Protein AF-A0A354HUX6-F1 (afdb_monomer_lite)

Foldseek 3Di:
DDDPPVVVVVVVVVVVVQVVVLVVCPPFDQADPLQRDGQQDDDDDDPVVVVVVNVVVSNVSNCQRRGPCNNVVVVVVLVVVVVVCVVDDQKDKDKDQAPDPDDDDDDDDDDDDDDDDDDDDPPDDPDPRIWIWIQHSNDTDTAADQDPVVVVVVVVVQVVVDVVVDPVDDDDDDDDDDPNQCCCVPPDNPRHDHPVVSVVSD

pLDDT: mean 72.14, std 19.67, range [24.25, 94.62]

Secondary structure (DSSP, 8-state):
-PPP-HHHHHHHHHHHHHHHHHHT-----SEETTTTEEPPPPPPP-HHHHTTTHHHHHHHHHHHHT-TTHHHHHHHHHHHHHHHHTTS-S-EEEEEE------------------------------TTEEEEEEETTEEEEPP---HHHHHHHHHHHHHHHHHH-TTS------PPPHHHHHTTTTTTTSS--HHHHHTT-

Structure (mmCIF, N/CA/C/O backbone):
data_AF-A0A354HUX6-F1
#
_entry.id   AF-A0A354HUX6-F1
#
loop_
_atom_site.group_PDB
_atom_site.id
_atom_site.type_symbol
_atom_site.label_atom_id
_atom_site.label_alt_id
_atom_site.label_comp_id
_atom_site.label_asym_id
_atom_site.label_entity_id
_atom_site.label_seq_id
_atom_site.pdbx_PDB_ins_code
_atom_site.Cartn_x
_atom_site.Cartn_y
_atom_site.Cartn_z
_atom_site.occupancy
_atom_site.B_iso_or_equiv
_atom_site.auth_seq_id
_atom_site.auth_comp_id
_atom_site.auth_asym_id
_atom_site.auth_atom_id
_atom_site.pdbx_PDB_model_num
ATOM 1 N N . MET A 1 1 ? 33.548 6.409 -43.901 1.00 50.00 1 MET A N 1
ATOM 2 C CA . MET A 1 1 ? 32.352 5.627 -43.509 1.00 50.00 1 MET A CA 1
ATOM 3 C C . MET A 1 1 ? 32.189 5.748 -41.999 1.00 50.00 1 MET A C 1
ATOM 5 O O . MET A 1 1 ? 33.149 5.465 -41.291 1.00 50.00 1 MET A O 1
ATOM 9 N N . LYS A 1 2 ? 31.062 6.279 -41.500 1.00 67.38 2 LYS A N 1
ATOM 10 C CA . LYS A 1 2 ? 30.839 6.459 -40.051 1.00 67.38 2 LYS A CA 1
ATOM 11 C C . LYS A 1 2 ? 30.802 5.075 -39.389 1.00 67.38 2 LYS A C 1
ATOM 13 O O . LYS A 1 2 ? 30.027 4.230 -39.825 1.00 67.38 2 LYS A O 1
ATOM 18 N N . LYS A 1 3 ? 31.646 4.831 -38.379 1.00 70.25 3 LYS A N 1
ATOM 19 C CA . LYS A 1 3 ? 31.573 3.606 -37.570 1.00 70.25 3 LYS A CA 1
ATOM 20 C C . LYS A 1 3 ? 30.197 3.576 -36.903 1.00 70.25 3 LYS A C 1
ATOM 22 O O . LYS A 1 3 ? 29.845 4.509 -36.184 1.00 70.25 3 LYS A O 1
ATOM 27 N N . LEU A 1 4 ? 29.405 2.552 -37.199 1.00 70.88 4 LEU A N 1
ATOM 28 C CA . LEU A 1 4 ? 28.112 2.346 -36.559 1.00 70.88 4 LEU A CA 1
ATOM 29 C C . LEU A 1 4 ? 28.346 2.111 -35.063 1.00 70.88 4 LEU A C 1
ATOM 31 O O . LEU A 1 4 ? 29.194 1.298 -34.693 1.00 70.88 4 LEU A O 1
ATOM 35 N N . ARG A 1 5 ? 27.628 2.841 -34.202 1.00 87.19 5 ARG A N 1
ATOM 36 C CA . ARG A 1 5 ? 27.687 2.623 -32.751 1.00 87.19 5 ARG A CA 1
ATOM 37 C C . ARG A 1 5 ? 26.892 1.362 -32.427 1.00 87.19 5 ARG A C 1
ATOM 39 O O . ARG A 1 5 ? 25.680 1.438 -32.244 1.00 87.19 5 ARG A O 1
ATOM 46 N N . ILE A 1 6 ? 27.573 0.219 -32.416 1.00 87.62 6 ILE A N 1
ATOM 47 C CA . ILE A 1 6 ? 26.974 -1.108 -32.206 1.00 87.62 6 ILE A CA 1
ATOM 48 C C . ILE A 1 6 ? 26.115 -1.121 -30.934 1.00 87.62 6 ILE A C 1
ATOM 50 O O . ILE A 1 6 ? 24.972 -1.560 -30.990 1.00 87.62 6 ILE A O 1
ATOM 54 N N . ASP A 1 7 ? 26.593 -0.513 -29.847 1.00 89.81 7 ASP A N 1
ATOM 55 C CA . ASP A 1 7 ? 25.863 -0.414 -28.575 1.00 89.81 7 ASP A CA 1
ATOM 56 C C . ASP A 1 7 ? 24.517 0.310 -28.723 1.00 89.81 7 ASP A C 1
ATOM 58 O O . ASP A 1 7 ? 23.504 -0.087 -28.156 1.00 89.81 7 ASP A O 1
ATOM 62 N N . SER A 1 8 ? 24.477 1.367 -29.538 1.00 90.56 8 SER A N 1
ATOM 63 C CA . SER A 1 8 ? 23.244 2.124 -29.789 1.00 90.56 8 SER A CA 1
ATOM 64 C C . SER A 1 8 ? 22.271 1.356 -30.669 1.00 90.56 8 SER A C 1
ATOM 66 O O . SER A 1 8 ? 21.067 1.445 -30.463 1.00 90.56 8 SER A O 1
ATOM 68 N N . ILE A 1 9 ? 22.785 0.592 -31.636 1.00 91.56 9 ILE A N 1
ATOM 69 C CA . ILE A 1 9 ? 21.957 -0.281 -32.470 1.00 91.56 9 ILE A CA 1
ATOM 70 C C . ILE A 1 9 ? 21.350 -1.382 -31.605 1.00 91.56 9 ILE A C 1
ATOM 72 O O . ILE A 1 9 ? 20.145 -1.592 -31.669 1.00 91.56 9 ILE A O 1
ATOM 76 N N . ALA A 1 10 ? 22.150 -2.031 -30.757 1.00 92.19 10 ALA A N 1
ATOM 77 C CA . ALA A 1 10 ? 21.671 -3.054 -29.835 1.00 92.19 10 ALA A CA 1
ATOM 78 C C . ALA A 1 10 ? 20.582 -2.505 -28.897 1.00 92.19 10 ALA A C 1
ATOM 80 O O . ALA A 1 10 ? 19.521 -3.112 -28.774 1.00 92.19 10 ALA A O 1
ATOM 81 N N . PHE A 1 11 ? 20.797 -1.323 -28.314 1.00 93.00 11 PHE A N 1
ATOM 82 C CA . PHE A 1 11 ? 19.810 -0.661 -27.458 1.00 93.00 11 PHE A CA 1
ATOM 83 C C . PHE A 1 11 ? 18.487 -0.379 -28.188 1.00 93.00 11 PHE A C 1
ATOM 85 O O . PHE A 1 11 ? 17.417 -0.727 -27.689 1.00 93.00 11 PHE A O 1
ATOM 92 N N . ILE A 1 12 ? 18.549 0.188 -29.398 1.00 93.69 12 ILE A N 1
ATOM 93 C CA . ILE A 1 12 ? 17.355 0.465 -30.213 1.00 93.69 12 ILE A CA 1
ATOM 94 C C . ILE A 1 12 ? 16.632 -0.833 -30.583 1.00 93.69 12 ILE A C 1
ATOM 96 O O . ILE A 1 12 ? 15.404 -0.885 -30.525 1.00 93.69 12 ILE A O 1
ATOM 100 N N . VAL A 1 13 ? 17.369 -1.887 -30.942 1.00 94.62 13 VAL A N 1
ATOM 101 C CA . VAL A 1 13 ? 16.786 -3.193 -31.275 1.00 94.62 13 VAL A CA 1
ATOM 102 C C . VAL A 1 13 ? 16.040 -3.771 -30.073 1.00 94.62 13 VAL A C 1
ATOM 104 O O . VAL A 1 13 ? 14.896 -4.187 -30.231 1.00 94.62 13 VAL A O 1
ATOM 107 N N . ILE A 1 14 ? 16.628 -3.734 -28.874 1.00 92.69 14 ILE A N 1
ATOM 108 C CA . ILE A 1 14 ? 15.979 -4.215 -27.645 1.00 92.69 14 ILE A CA 1
ATOM 109 C C . ILE A 1 14 ? 14.689 -3.434 -27.367 1.00 92.69 14 ILE A C 1
ATOM 111 O O . ILE A 1 14 ? 13.638 -4.047 -27.180 1.00 92.69 14 ILE A O 1
ATOM 115 N N . LEU A 1 15 ? 14.735 -2.097 -27.408 1.00 90.19 15 LEU A N 1
ATOM 116 C CA . LEU A 1 15 ? 13.544 -1.261 -27.215 1.00 90.19 15 LEU A CA 1
ATOM 117 C C . LEU A 1 15 ? 12.457 -1.553 -28.253 1.00 90.19 15 LEU A C 1
ATOM 119 O O . LEU A 1 15 ? 11.279 -1.622 -27.913 1.00 90.19 15 LEU A O 1
ATOM 123 N N . THR A 1 16 ? 12.850 -1.755 -29.511 1.00 92.25 16 THR A N 1
ATOM 124 C CA . THR A 1 16 ? 11.912 -2.056 -30.598 1.00 92.25 16 THR A CA 1
ATOM 125 C C . THR A 1 16 ? 11.239 -3.405 -30.375 1.00 92.25 16 THR A C 1
ATOM 127 O O . THR A 1 16 ? 10.022 -3.508 -30.496 1.00 92.25 16 THR A O 1
ATOM 130 N N . VAL A 1 17 ? 12.003 -4.434 -30.000 1.00 92.62 17 VAL A N 1
ATOM 131 C CA . VAL A 1 17 ? 11.464 -5.769 -29.707 1.00 92.62 17 VAL A CA 1
ATOM 132 C C . VAL A 1 17 ? 10.493 -5.717 -28.528 1.00 92.62 17 VAL A C 1
ATOM 134 O O . VAL A 1 17 ? 9.387 -6.241 -28.642 1.00 92.62 17 VAL A O 1
ATOM 137 N N . LEU A 1 18 ? 10.858 -5.045 -27.431 1.00 89.81 18 LEU A N 1
ATOM 138 C CA . LEU A 1 18 ? 9.983 -4.889 -26.263 1.00 89.81 18 LEU A CA 1
ATOM 139 C C . LEU A 1 18 ? 8.716 -4.092 -26.597 1.00 89.81 18 LEU A C 1
ATOM 141 O O . LEU A 1 18 ? 7.622 -4.486 -26.201 1.00 89.81 18 LEU A O 1
ATOM 145 N N . GLY A 1 19 ? 8.841 -3.009 -27.367 1.00 88.44 19 GLY A N 1
ATOM 146 C CA . GLY A 1 19 ? 7.705 -2.199 -27.804 1.00 88.44 19 GLY A CA 1
ATOM 147 C C . GLY A 1 19 ? 6.736 -2.974 -28.699 1.00 88.44 19 GLY A C 1
ATOM 148 O O . GLY A 1 19 ? 5.526 -2.932 -28.478 1.00 88.44 19 GLY A O 1
ATOM 149 N N . VAL A 1 20 ? 7.255 -3.736 -29.668 1.00 89.75 20 VAL A N 1
ATOM 150 C CA . VAL A 1 20 ? 6.436 -4.597 -30.538 1.00 89.75 20 VAL A CA 1
ATOM 151 C C . VAL A 1 20 ? 5.776 -5.709 -29.729 1.00 89.75 20 VAL A C 1
ATOM 153 O O . VAL A 1 20 ? 4.579 -5.940 -29.880 1.00 89.75 20 VAL A O 1
ATOM 156 N N . ALA A 1 21 ? 6.511 -6.363 -28.830 1.00 88.81 21 ALA A N 1
ATOM 157 C CA . ALA A 1 21 ? 5.952 -7.388 -27.956 1.00 88.81 21 ALA A CA 1
ATOM 158 C C . ALA A 1 21 ? 4.845 -6.828 -27.042 1.00 88.81 21 ALA A C 1
ATOM 160 O O . ALA A 1 21 ? 3.833 -7.493 -26.842 1.00 88.81 21 ALA A O 1
ATOM 161 N N . ASN A 1 22 ? 4.983 -5.589 -26.556 1.00 87.94 22 ASN A N 1
ATOM 162 C CA . ASN A 1 22 ? 3.944 -4.906 -25.781 1.00 87.94 22 ASN A CA 1
ATOM 163 C C . ASN A 1 22 ? 2.699 -4.572 -26.601 1.00 87.94 22 ASN A C 1
ATOM 165 O O . ASN A 1 22 ? 1.581 -4.686 -26.105 1.00 87.94 22 ASN A O 1
ATOM 169 N N . LEU A 1 23 ? 2.882 -4.191 -27.865 1.00 84.81 23 LEU A N 1
ATOM 170 C CA . LEU A 1 23 ? 1.778 -3.888 -28.771 1.00 84.81 23 LEU A CA 1
ATOM 171 C C . LEU A 1 23 ? 1.001 -5.149 -29.175 1.00 84.81 23 LEU A C 1
ATOM 173 O O . LEU A 1 23 ? -0.216 -5.095 -29.329 1.00 84.81 23 LEU A O 1
ATOM 177 N N . LEU A 1 24 ? 1.694 -6.282 -29.307 1.00 85.94 24 LEU A N 1
ATOM 178 C CA . LEU A 1 24 ? 1.095 -7.590 -29.585 1.00 85.94 24 LEU A CA 1
ATOM 179 C C . LEU A 1 24 ? 0.519 -8.273 -28.330 1.00 85.94 24 LEU A C 1
ATOM 181 O O . LEU A 1 24 ? -0.114 -9.324 -28.443 1.00 85.94 24 LEU A O 1
ATOM 185 N N . ASN A 1 25 ? 0.707 -7.696 -27.138 1.00 80.31 25 ASN A N 1
ATOM 186 C CA . ASN A 1 25 ? 0.156 -8.222 -25.894 1.00 80.31 25 ASN A CA 1
ATOM 187 C C . ASN A 1 25 ? -1.292 -7.745 -25.678 1.00 80.31 25 ASN A C 1
ATOM 189 O O . ASN A 1 25 ? -1.552 -6.746 -25.004 1.00 80.31 25 ASN A O 1
ATOM 193 N N . PHE A 1 26 ? -2.243 -8.471 -26.271 1.00 74.50 26 PHE A N 1
ATOM 194 C CA . PHE A 1 26 ? -3.675 -8.157 -26.188 1.00 74.50 26 PHE A CA 1
ATOM 195 C C . PHE A 1 26 ? -4.342 -8.625 -24.887 1.00 74.50 26 PHE A C 1
ATOM 197 O O . PHE A 1 26 ? -5.389 -8.094 -24.527 1.00 74.50 26 PHE A O 1
ATOM 204 N N . ASN A 1 27 ? -3.754 -9.596 -24.178 1.00 73.25 27 ASN A N 1
ATOM 205 C CA . ASN A 1 27 ? -4.282 -10.105 -22.913 1.00 73.25 27 ASN A CA 1
ATOM 206 C C . ASN A 1 27 ? -3.524 -9.473 -21.741 1.00 73.25 27 ASN A C 1
ATOM 208 O O . ASN A 1 27 ? -2.557 -10.036 -21.225 1.00 73.25 27 ASN A O 1
ATOM 212 N N . LYS A 1 28 ? -3.938 -8.262 -21.370 1.00 74.25 28 LYS A N 1
ATOM 213 C CA . LYS A 1 28 ? -3.334 -7.514 -20.267 1.00 74.25 28 LYS A CA 1
ATOM 214 C C . LYS A 1 28 ? -3.969 -7.970 -18.948 1.00 74.25 28 LYS A C 1
ATOM 216 O O . LYS A 1 28 ? -5.196 -7.997 -18.871 1.00 74.25 28 LYS A O 1
ATOM 221 N N . PRO A 1 29 ? -3.176 -8.344 -17.930 1.00 75.81 29 PRO A N 1
ATOM 222 C CA . PRO A 1 29 ? -3.724 -8.672 -16.622 1.00 75.81 29 PRO A CA 1
ATOM 223 C C . PRO A 1 29 ? -4.435 -7.448 -16.033 1.00 75.81 29 PRO A C 1
ATOM 225 O O . PRO A 1 29 ? -4.005 -6.317 -16.239 1.00 75.81 29 PRO A O 1
ATOM 228 N N . GLU A 1 30 ? -5.516 -7.679 -15.295 1.00 78.25 30 GLU A N 1
ATOM 229 C CA . GLU A 1 30 ? -6.274 -6.613 -14.619 1.00 78.25 30 GLU A CA 1
ATOM 230 C C . GLU A 1 30 ? -5.782 -6.367 -13.187 1.00 78.25 30 GLU A C 1
ATOM 232 O O . GLU A 1 30 ? -6.120 -5.362 -12.570 1.00 78.25 30 GLU A O 1
ATOM 237 N N . VAL A 1 31 ? -4.985 -7.287 -12.639 1.00 80.25 31 VAL A N 1
ATOM 238 C CA . VAL A 1 31 ? -4.516 -7.246 -11.251 1.00 80.25 31 VAL A CA 1
ATOM 239 C C . VAL A 1 31 ? -3.046 -7.639 -11.193 1.00 80.25 31 VAL A C 1
ATOM 241 O O . VAL A 1 31 ? -2.656 -8.667 -11.753 1.00 80.25 31 VAL A O 1
ATOM 244 N N . SER A 1 32 ? -2.252 -6.853 -10.466 1.00 78.88 32 SER A N 1
ATOM 245 C CA . SER A 1 32 ? -0.902 -7.237 -10.056 1.00 78.88 32 SER A CA 1
ATOM 246 C C . SER A 1 32 ? -0.985 -8.093 -8.798 1.00 78.88 32 SER A C 1
ATOM 248 O O . SER A 1 32 ? -1.410 -7.621 -7.743 1.00 78.88 32 SER A O 1
ATOM 250 N N . LYS A 1 33 ? -0.564 -9.359 -8.894 1.00 80.38 33 LYS A N 1
ATOM 251 C CA . LYS A 1 33 ? -0.461 -10.253 -7.724 1.00 80.38 33 LYS A CA 1
ATOM 252 C C . LYS A 1 33 ? 0.725 -9.893 -6.830 1.00 80.38 33 LYS A C 1
ATOM 254 O O . LYS A 1 33 ? 0.693 -10.184 -5.643 1.00 80.38 33 LYS A O 1
ATOM 259 N N . LEU A 1 34 ? 1.763 -9.288 -7.409 1.00 78.88 34 LEU A N 1
ATOM 260 C CA . LEU A 1 34 ? 2.972 -8.876 -6.695 1.00 78.88 34 LEU A CA 1
ATOM 261 C C . LEU A 1 34 ? 2.728 -7.649 -5.805 1.00 78.88 34 LEU A C 1
ATOM 263 O O . LEU A 1 34 ? 3.386 -7.486 -4.784 1.00 78.88 34 LEU A O 1
ATOM 267 N N . GLU A 1 35 ? 1.807 -6.777 -6.210 1.00 74.25 35 GLU A N 1
ATOM 268 C CA . GLU A 1 35 ? 1.518 -5.514 -5.517 1.00 74.25 35 GLU A CA 1
ATOM 269 C C . GLU A 1 35 ? 0.104 -5.448 -4.940 1.00 74.25 35 GLU A C 1
ATOM 271 O O . GLU A 1 35 ? -0.266 -4.432 -4.363 1.00 74.25 35 GLU A O 1
ATOM 276 N N . ASN A 1 36 ? -0.696 -6.506 -5.107 1.00 78.81 36 ASN A N 1
ATOM 277 C CA . ASN A 1 36 ? -2.087 -6.583 -4.651 1.00 78.81 36 ASN A CA 1
ATOM 278 C C . ASN A 1 36 ? -2.925 -5.350 -5.036 1.00 78.81 36 ASN A C 1
ATOM 280 O O . ASN A 1 36 ? -3.752 -4.870 -4.261 1.00 78.81 36 ASN A O 1
ATOM 284 N N . ARG A 1 37 ? -2.722 -4.842 -6.258 1.00 81.75 37 ARG A N 1
ATOM 285 C CA . ARG A 1 37 ? -3.410 -3.659 -6.786 1.00 81.75 37 ARG A CA 1
ATOM 286 C C . ARG A 1 37 ? -4.069 -3.970 -8.123 1.00 81.75 37 ARG A C 1
ATOM 288 O O . ARG A 1 37 ? -3.493 -4.666 -8.964 1.00 81.75 37 ARG A O 1
ATOM 295 N N . ALA A 1 38 ? -5.266 -3.424 -8.326 1.00 84.88 38 ALA A N 1
ATOM 296 C CA . ALA A 1 38 ? -5.882 -3.376 -9.645 1.00 84.88 38 ALA A CA 1
ATOM 297 C C . ALA A 1 38 ? -5.016 -2.518 -10.581 1.00 84.88 38 ALA A C 1
ATOM 299 O O . ALA A 1 38 ? -4.607 -1.413 -10.222 1.00 84.88 38 ALA A O 1
ATOM 300 N N . LEU A 1 39 ? -4.715 -3.049 -11.760 1.00 83.69 39 LEU A N 1
ATOM 301 C CA . LEU A 1 39 ? -3.970 -2.336 -12.787 1.00 83.69 39 LEU A CA 1
ATOM 302 C C . LEU A 1 39 ? -4.896 -1.323 -13.456 1.00 83.69 39 LEU A C 1
ATOM 304 O O . LEU A 1 39 ? -6.093 -1.577 -13.637 1.00 83.69 39 LEU A O 1
ATOM 308 N N . LYS A 1 40 ? -4.348 -0.159 -13.810 1.00 84.00 40 LYS A N 1
ATOM 309 C CA . LYS A 1 40 ? -5.131 0.891 -14.463 1.00 84.00 40 LYS A CA 1
ATOM 310 C C . LYS A 1 40 ? -5.759 0.340 -15.748 1.00 84.00 40 LYS A C 1
ATOM 312 O O . LYS A 1 40 ? -5.109 -0.350 -16.534 1.00 84.00 40 LYS A O 1
ATOM 317 N N . GLN A 1 41 ? -7.048 0.610 -15.947 1.00 84.94 41 GLN A N 1
ATOM 318 C CA . GLN A 1 41 ? -7.762 0.212 -17.159 1.00 84.94 41 GLN A CA 1
ATOM 319 C C . GLN A 1 41 ? -7.484 1.192 -18.296 1.00 84.94 41 GLN A C 1
ATOM 321 O O . GLN A 1 41 ? -7.049 2.320 -18.069 1.00 84.94 41 GLN A O 1
ATOM 326 N N . LYS A 1 42 ? -7.748 0.762 -19.534 1.00 82.75 42 LYS A N 1
ATOM 327 C CA . LYS A 1 42 ? -7.521 1.598 -20.713 1.00 82.75 42 LYS A CA 1
ATOM 328 C C . LYS A 1 42 ? -8.385 2.869 -20.629 1.00 82.75 42 LYS A C 1
ATOM 330 O O . LYS A 1 42 ? -9.612 2.742 -20.662 1.00 82.75 42 LYS A O 1
ATOM 335 N N . PRO A 1 43 ? -7.784 4.070 -20.589 1.00 81.69 43 PRO A N 1
ATOM 336 C CA . PRO A 1 43 ? -8.546 5.310 -20.535 1.00 81.69 43 PRO A CA 1
ATOM 337 C C . PRO A 1 43 ? -9.324 5.541 -21.836 1.00 81.69 43 PRO A C 1
ATOM 339 O O . PRO A 1 43 ? -8.893 5.152 -22.930 1.00 81.69 43 PRO A O 1
ATOM 342 N N . GLN A 1 44 ? -10.491 6.180 -21.732 1.00 79.31 44 GLN A N 1
ATOM 343 C CA . GLN A 1 44 ? -11.259 6.583 -22.907 1.00 79.31 44 GLN A CA 1
ATOM 344 C C . GLN A 1 44 ? -10.611 7.812 -23.538 1.00 79.31 44 GLN A C 1
ATOM 346 O O . GLN A 1 44 ? -10.287 8.784 -22.867 1.00 79.31 44 GLN A O 1
ATOM 351 N N . PHE A 1 45 ? -10.392 7.772 -24.849 1.00 77.62 45 PHE A N 1
ATOM 352 C CA . PHE A 1 45 ? -9.801 8.909 -25.538 1.00 77.62 45 PHE A CA 1
ATOM 353 C C . PHE A 1 45 ? -10.810 10.059 -25.640 1.00 77.62 45 PHE A C 1
ATOM 355 O O . PHE A 1 45 ? -11.850 9.919 -26.285 1.00 77.62 45 PHE A O 1
ATOM 362 N N . SER A 1 46 ? -10.467 11.210 -25.061 1.00 78.94 46 SER A N 1
ATOM 363 C CA . SER A 1 46 ? -11.246 12.444 -25.168 1.00 78.94 46 SER A CA 1
ATOM 364 C C . SER A 1 46 ? -10.378 13.579 -25.706 1.00 78.94 46 SER A C 1
ATOM 366 O O . SER A 1 46 ? -9.424 14.024 -25.066 1.00 78.94 46 SER A O 1
ATOM 368 N N . PHE A 1 47 ? -10.716 14.102 -26.887 1.00 73.94 47 PHE A N 1
ATOM 369 C CA . PHE A 1 47 ? -9.997 15.241 -27.477 1.00 73.94 47 PHE A CA 1
ATOM 370 C C . PHE A 1 47 ? -10.014 16.482 -26.566 1.00 73.94 47 PHE A C 1
ATOM 372 O O . PHE A 1 47 ? -9.046 17.241 -26.538 1.00 73.94 47 PHE A O 1
ATOM 379 N N . SER A 1 48 ? -11.085 16.679 -25.790 1.00 76.62 48 SER A N 1
ATOM 380 C CA . SER A 1 48 ? -11.223 17.812 -24.869 1.00 76.62 48 SER A CA 1
ATOM 381 C C . SER A 1 48 ? -10.295 17.725 -23.658 1.00 76.62 48 SER A C 1
ATOM 383 O O . SER A 1 48 ? -9.876 18.758 -23.148 1.00 76.62 48 SER A O 1
ATOM 385 N N . GLU A 1 49 ? -9.967 16.520 -23.198 1.00 72.50 49 GLU A N 1
ATOM 386 C CA . GLU A 1 49 ? -9.045 16.282 -22.078 1.00 72.50 49 GLU A CA 1
ATOM 387 C C . GLU A 1 49 ? -7.588 16.164 -22.545 1.00 72.50 49 GLU A C 1
ATOM 389 O O . GLU A 1 49 ? -6.678 16.543 -21.813 1.00 72.50 49 GLU A O 1
ATOM 394 N N . PHE A 1 50 ? -7.360 15.742 -23.795 1.00 76.38 50 PHE A N 1
ATOM 395 C CA . PHE A 1 50 ? -6.034 15.733 -24.419 1.00 76.38 50 PHE A CA 1
ATOM 396 C C . PHE A 1 50 ? -5.439 17.143 -24.497 1.00 76.38 50 PHE A C 1
ATOM 398 O O . PHE A 1 50 ? -4.291 17.356 -24.122 1.00 76.38 50 PHE A O 1
ATOM 405 N N . ILE A 1 51 ? -6.242 18.131 -24.902 1.00 82.06 51 ILE A N 1
ATOM 406 C CA . ILE A 1 51 ? -5.814 19.539 -24.950 1.00 82.06 51 ILE A CA 1
ATOM 407 C C . ILE A 1 51 ? -5.592 20.114 -23.538 1.00 82.06 51 ILE A C 1
ATOM 409 O O . ILE A 1 51 ? -4.796 21.033 -23.367 1.00 82.06 51 ILE A O 1
ATOM 413 N N . LYS A 1 52 ? -6.266 19.564 -22.521 1.00 78.38 52 LYS A N 1
ATOM 414 C CA . LYS A 1 52 ? -6.138 19.986 -21.116 1.00 78.38 52 LYS A CA 1
ATOM 415 C C . LYS A 1 52 ? -4.980 19.309 -20.372 1.00 78.38 52 LYS A C 1
ATOM 417 O O . LYS A 1 52 ? -4.728 19.674 -19.232 1.00 78.38 52 LYS A O 1
ATOM 422 N N . GLY A 1 53 ? -4.302 18.331 -20.977 1.00 71.75 53 GLY A N 1
ATOM 423 C CA . GLY A 1 53 ? -3.170 17.612 -20.379 1.00 71.75 53 GLY A CA 1
ATOM 424 C C . GLY A 1 53 ? -3.540 16.478 -19.415 1.00 71.75 53 GLY A C 1
ATOM 425 O O . GLY A 1 53 ? -2.697 15.629 -19.156 1.00 71.75 53 GLY A O 1
ATOM 426 N N . ASN A 1 54 ? -4.795 16.390 -18.962 1.00 73.12 54 ASN A N 1
ATOM 427 C CA . ASN A 1 54 ? -5.228 15.388 -17.977 1.00 73.12 54 ASN A CA 1
ATOM 428 C C . ASN A 1 54 ? -5.197 13.946 -18.517 1.00 73.12 54 ASN A C 1
ATOM 430 O O . ASN A 1 54 ? -5.010 12.998 -17.771 1.00 73.12 54 ASN A O 1
ATOM 434 N N . ASN A 1 55 ? -5.329 13.773 -19.836 1.00 76.06 55 ASN A N 1
ATOM 435 C CA . ASN A 1 55 ? -5.267 12.443 -20.444 1.00 76.06 55 ASN A CA 1
ATOM 436 C C . ASN A 1 55 ? -3.859 11.840 -20.462 1.00 76.06 55 ASN A C 1
ATOM 438 O O . ASN A 1 55 ? -3.735 10.628 -20.572 1.00 76.06 55 ASN A O 1
ATOM 442 N N . ALA A 1 56 ? -2.792 12.640 -20.429 1.00 81.81 56 ALA A N 1
ATOM 443 C CA . ALA A 1 56 ? -1.444 12.097 -20.604 1.00 81.81 56 ALA A CA 1
ATOM 444 C C . ALA A 1 56 ? -1.046 11.176 -19.440 1.00 81.81 56 ALA A C 1
ATOM 446 O O . ALA A 1 56 ? -0.565 10.072 -19.685 1.00 81.81 56 ALA A O 1
ATOM 447 N N . GLU A 1 57 ? -1.333 11.601 -18.209 1.00 82.88 57 GLU A N 1
ATOM 448 C CA . GLU A 1 57 ? -1.051 10.858 -16.976 1.00 82.88 57 GLU A CA 1
ATOM 449 C C . GLU A 1 57 ? -1.804 9.522 -16.938 1.00 82.88 57 GLU A C 1
ATOM 451 O O . GLU A 1 57 ? -1.207 8.470 -16.735 1.00 82.88 57 GLU A O 1
ATOM 456 N N . ASP A 1 58 ? -3.098 9.522 -17.275 1.00 83.25 58 ASP A N 1
ATOM 457 C CA . ASP A 1 58 ? -3.895 8.293 -17.299 1.00 83.25 58 ASP A CA 1
ATOM 458 C C . ASP A 1 58 ? -3.387 7.260 -18.314 1.00 83.25 58 ASP A C 1
ATOM 460 O O . ASP A 1 58 ? -3.431 6.051 -18.062 1.00 83.25 58 ASP A O 1
ATOM 464 N N . TYR A 1 59 ? -2.910 7.725 -19.472 1.00 84.38 59 TYR A N 1
ATOM 465 C CA . TYR A 1 59 ? -2.313 6.861 -20.488 1.00 84.38 59 TYR A CA 1
ATOM 466 C C . TYR A 1 59 ? -0.912 6.379 -20.094 1.00 84.38 59 TYR A C 1
ATOM 468 O O . TYR A 1 59 ? -0.567 5.240 -20.415 1.00 84.38 59 TYR A O 1
ATOM 476 N N . GLU A 1 60 ? -0.119 7.213 -19.420 1.00 85.69 60 GLU A N 1
ATOM 477 C CA . GLU A 1 60 ? 1.195 6.845 -18.889 1.00 85.69 60 GLU A CA 1
ATOM 478 C C . GLU A 1 60 ? 1.065 5.770 -17.809 1.00 85.69 60 GLU A C 1
ATOM 480 O O . GLU A 1 60 ? 1.699 4.717 -17.920 1.00 85.69 60 GLU A O 1
ATOM 485 N N . ASP A 1 61 ? 0.163 5.966 -16.849 1.00 86.19 61 ASP A N 1
ATOM 486 C CA . ASP A 1 61 ? -0.117 4.983 -15.807 1.00 86.19 61 ASP A CA 1
ATOM 487 C C . ASP A 1 61 ? -0.615 3.669 -16.402 1.00 86.19 61 ASP A C 1
ATOM 489 O O . ASP A 1 61 ? -0.111 2.602 -16.058 1.00 86.19 61 ASP A O 1
ATOM 493 N N . TYR A 1 62 ? -1.569 3.727 -17.340 1.00 86.88 62 TYR A N 1
ATOM 494 C CA . TYR A 1 62 ? -2.049 2.541 -18.048 1.00 86.88 62 TYR A CA 1
ATOM 495 C C . TYR A 1 62 ? -0.916 1.816 -18.778 1.00 86.88 62 TYR A C 1
ATOM 497 O O . TYR A 1 62 ? -0.842 0.586 -18.759 1.00 86.88 62 TYR A O 1
ATOM 505 N N . PHE A 1 63 ? -0.029 2.549 -19.450 1.00 86.25 63 PHE A N 1
ATOM 506 C CA . PHE A 1 63 ? 1.091 1.947 -20.162 1.00 86.25 63 PHE A CA 1
ATOM 507 C C . PHE A 1 63 ? 2.088 1.293 -19.199 1.00 86.25 63 PHE A C 1
ATOM 509 O O . PHE A 1 63 ? 2.506 0.163 -19.450 1.00 86.25 63 PHE A O 1
ATOM 516 N N . SER A 1 64 ? 2.416 1.968 -18.096 1.00 86.94 64 SER A N 1
ATOM 517 C CA . SER A 1 64 ? 3.288 1.465 -17.031 1.00 86.94 64 SER A CA 1
ATOM 518 C C . SER A 1 64 ? 2.711 0.201 -16.381 1.00 86.94 64 SER A C 1
ATOM 520 O O . SER A 1 64 ? 3.394 -0.817 -16.248 1.00 86.94 64 SER A O 1
ATOM 522 N N . ASP A 1 65 ? 1.410 0.210 -16.085 1.00 84.19 65 ASP A N 1
ATOM 523 C CA . ASP A 1 65 ? 0.710 -0.910 -15.457 1.00 84.19 65 ASP A CA 1
ATOM 524 C C . ASP A 1 65 ? 0.477 -2.099 -16.393 1.00 84.19 65 ASP A C 1
ATOM 526 O O . ASP A 1 65 ? 0.310 -3.229 -15.937 1.00 84.19 65 ASP A O 1
ATOM 530 N N . THR A 1 66 ? 0.508 -1.888 -17.707 1.00 84.44 66 THR A N 1
ATOM 531 C CA . THR A 1 66 ? 0.222 -2.946 -18.686 1.00 84.44 66 THR A CA 1
ATOM 532 C C . THR A 1 66 ? 1.406 -3.314 -19.571 1.00 84.44 66 THR A C 1
ATOM 534 O O . THR A 1 66 ? 1.216 -3.968 -20.606 1.00 84.44 66 THR A O 1
ATOM 537 N N . PHE A 1 67 ? 2.613 -2.897 -19.179 1.00 86.94 67 PHE A N 1
ATOM 538 C CA . PHE A 1 67 ? 3.856 -3.233 -19.861 1.00 86.94 67 PHE A CA 1
ATOM 539 C C . PHE A 1 67 ? 4.148 -4.739 -19.779 1.00 86.94 67 PHE A C 1
ATOM 541 O O . PHE A 1 67 ? 3.845 -5.401 -18.781 1.00 86.94 67 PHE A O 1
ATOM 548 N N . ILE A 1 68 ? 4.752 -5.311 -20.827 1.00 85.88 68 ILE A N 1
ATOM 549 C CA . ILE A 1 68 ? 5.136 -6.730 -20.787 1.00 85.88 68 ILE A CA 1
ATOM 550 C C . ILE A 1 68 ? 6.145 -6.956 -19.676 1.00 85.88 68 ILE A C 1
ATOM 552 O O . ILE A 1 68 ? 7.034 -6.136 -19.469 1.00 85.88 68 ILE A O 1
ATOM 556 N N . LEU A 1 69 ? 6.065 -8.108 -19.012 1.00 85.19 69 LEU A N 1
ATOM 557 C CA . LEU A 1 69 ? 7.030 -8.477 -17.975 1.00 85.19 69 LEU A CA 1
ATOM 558 C C . LEU A 1 69 ? 7.087 -7.468 -16.810 1.00 85.19 69 LEU A C 1
ATOM 560 O O . LEU A 1 69 ? 8.070 -7.485 -16.075 1.00 85.19 69 LEU A O 1
ATOM 564 N N . ARG A 1 70 ? 6.061 -6.621 -16.621 1.00 85.31 70 ARG A N 1
ATOM 565 C CA . ARG A 1 70 ? 5.984 -5.640 -15.527 1.00 85.31 70 ARG A CA 1
ATOM 566 C C . ARG A 1 70 ? 6.359 -6.258 -14.186 1.00 85.31 70 ARG A C 1
ATOM 568 O O . ARG A 1 70 ? 7.305 -5.798 -13.560 1.00 85.31 70 ARG A O 1
ATOM 575 N N . ASP A 1 71 ? 5.672 -7.325 -13.784 1.00 84.88 71 ASP A N 1
ATOM 576 C CA . ASP A 1 71 ? 5.903 -7.966 -12.485 1.00 84.88 71 ASP A CA 1
ATOM 577 C C . ASP A 1 71 ? 7.342 -8.484 -12.359 1.00 84.88 71 ASP A C 1
ATOM 579 O O . ASP A 1 71 ? 7.971 -8.291 -11.325 1.00 84.88 71 ASP A O 1
ATOM 583 N N . ASN A 1 72 ? 7.913 -9.036 -13.435 1.00 88.12 72 ASN A N 1
ATOM 584 C CA . ASN A 1 72 ? 9.305 -9.491 -13.446 1.00 88.12 72 ASN A CA 1
ATOM 585 C C . ASN A 1 72 ? 10.290 -8.316 -13.338 1.00 88.12 72 ASN A C 1
ATOM 587 O O . ASN A 1 72 ? 11.324 -8.446 -12.693 1.00 88.12 72 ASN A O 1
ATOM 591 N N . MET A 1 73 ? 9.995 -7.173 -13.967 1.00 86.62 73 MET A N 1
ATOM 592 C CA . MET A 1 73 ? 10.826 -5.968 -13.885 1.00 86.62 73 MET A CA 1
ATOM 593 C C . MET A 1 73 ? 10.756 -5.326 -12.501 1.00 86.62 73 MET A C 1
ATOM 595 O O . MET A 1 73 ? 11.790 -4.951 -11.953 1.00 86.62 73 MET A O 1
ATOM 599 N N . VAL A 1 74 ? 9.558 -5.237 -11.921 1.00 85.62 74 VAL A N 1
ATOM 600 C CA . VAL A 1 74 ? 9.349 -4.743 -10.556 1.00 85.62 74 VAL A CA 1
ATOM 601 C C . VAL A 1 74 ? 10.037 -5.668 -9.552 1.00 85.62 74 VAL A C 1
ATOM 603 O O . VAL A 1 74 ? 10.758 -5.187 -8.682 1.00 85.62 74 VAL A O 1
ATOM 606 N N . GLN A 1 75 ? 9.896 -6.986 -9.702 1.00 87.69 75 GLN A N 1
ATOM 607 C CA . GLN A 1 75 ? 10.583 -7.965 -8.862 1.00 87.69 75 GLN A CA 1
ATOM 608 C C . GLN A 1 75 ? 12.104 -7.860 -8.994 1.00 87.69 75 GLN A C 1
ATOM 610 O O . GLN A 1 75 ? 12.789 -7.765 -7.984 1.00 87.69 75 GLN A O 1
ATOM 615 N N . LEU A 1 76 ? 12.638 -7.784 -10.217 1.00 89.81 76 LEU A N 1
ATOM 616 C CA . LEU A 1 76 ? 14.074 -7.611 -10.441 1.00 89.81 76 LEU A CA 1
ATOM 617 C C . LEU A 1 76 ? 14.586 -6.299 -9.832 1.00 89.81 76 LEU A C 1
ATOM 619 O O . LEU A 1 76 ? 15.665 -6.277 -9.249 1.00 89.81 76 LEU A O 1
ATOM 623 N N . SER A 1 77 ? 13.814 -5.212 -9.944 1.00 84.94 77 SER A N 1
ATOM 624 C CA . SER A 1 77 ? 14.126 -3.937 -9.292 1.00 84.94 77 SER A CA 1
ATOM 625 C C . SER A 1 77 ? 14.224 -4.115 -7.779 1.00 84.94 77 SER A C 1
ATOM 627 O O . SER A 1 77 ? 15.221 -3.702 -7.191 1.00 84.94 77 SER A O 1
ATOM 629 N N . ARG A 1 78 ? 13.236 -4.777 -7.162 1.00 82.81 78 ARG A N 1
ATOM 630 C CA . ARG A 1 78 ? 13.239 -5.077 -5.723 1.00 82.81 78 ARG A CA 1
ATOM 631 C C . ARG A 1 78 ? 14.427 -5.949 -5.329 1.00 82.81 78 ARG A C 1
ATOM 633 O O . ARG A 1 78 ? 15.097 -5.622 -4.361 1.00 82.81 78 ARG A O 1
ATOM 640 N N . ASP A 1 79 ? 14.741 -6.989 -6.096 1.00 85.56 79 ASP A N 1
ATOM 641 C CA . ASP A 1 79 ? 15.860 -7.896 -5.816 1.00 85.56 79 ASP A CA 1
ATOM 642 C C . ASP A 1 79 ? 17.211 -7.174 -5.908 1.00 85.56 79 ASP A C 1
ATOM 644 O O . ASP A 1 79 ? 18.080 -7.348 -5.053 1.00 85.56 79 ASP A O 1
ATOM 648 N N . VAL A 1 80 ? 17.388 -6.320 -6.924 1.00 85.06 80 VAL A N 1
ATOM 649 C CA . VAL A 1 80 ? 18.592 -5.493 -7.078 1.00 85.06 80 VAL A CA 1
ATOM 650 C C . VAL A 1 80 ? 18.693 -4.496 -5.929 1.00 85.06 80 VAL A C 1
ATOM 652 O O . VAL A 1 80 ? 19.751 -4.404 -5.308 1.00 85.06 80 VAL A O 1
ATOM 655 N N . GLN A 1 81 ? 17.605 -3.794 -5.604 1.00 78.75 81 GLN A N 1
ATOM 656 C CA . GLN A 1 81 ? 17.558 -2.871 -4.472 1.00 78.75 81 GLN A CA 1
ATOM 657 C C . GLN A 1 81 ? 17.891 -3.589 -3.163 1.00 78.75 81 GLN A C 1
ATOM 659 O O . GLN A 1 81 ? 18.799 -3.147 -2.473 1.00 78.75 81 GLN A O 1
ATOM 664 N N . HIS A 1 82 ? 17.273 -4.736 -2.885 1.00 73.44 82 HIS A N 1
ATOM 665 C CA . HIS A 1 82 ? 17.549 -5.565 -1.714 1.00 73.44 82 HIS A CA 1
ATOM 666 C C . HIS A 1 82 ? 19.008 -6.051 -1.682 1.00 73.44 82 HIS A C 1
ATOM 668 O O . HIS A 1 82 ? 19.658 -6.013 -0.642 1.00 73.44 82 HIS A O 1
ATOM 674 N N . SER A 1 83 ? 19.584 -6.449 -2.823 1.00 76.38 83 SER A N 1
ATOM 675 C CA . SER A 1 83 ? 20.994 -6.867 -2.892 1.00 76.38 83 SER A CA 1
ATOM 676 C C . SER A 1 83 ? 21.977 -5.725 -2.611 1.00 76.38 83 SER A C 1
ATOM 678 O O . SER A 1 83 ? 22.995 -5.932 -1.954 1.00 76.38 83 SER A O 1
ATOM 680 N N . LEU A 1 84 ? 21.662 -4.509 -3.065 1.00 71.69 84 LEU A N 1
ATOM 681 C CA . LEU A 1 84 ? 22.443 -3.305 -2.781 1.00 71.69 84 LEU A CA 1
ATOM 682 C C . LEU A 1 84 ? 22.230 -2.834 -1.334 1.00 71.69 84 LEU A C 1
ATOM 684 O O . LEU A 1 84 ? 23.156 -2.326 -0.705 1.00 71.69 84 LEU A O 1
ATOM 688 N N . GLN A 1 85 ? 21.024 -3.032 -0.802 1.00 62.50 85 GLN A N 1
ATOM 689 C CA . GLN A 1 85 ? 20.619 -2.676 0.556 1.00 62.50 85 GLN A CA 1
ATOM 690 C C . GLN A 1 85 ? 21.069 -3.690 1.605 1.00 62.50 85 GLN A C 1
ATOM 692 O O . GLN A 1 85 ? 21.166 -3.312 2.758 1.00 62.50 85 GLN A O 1
ATOM 697 N N . PHE A 1 86 ? 21.470 -4.913 1.246 1.00 57.69 86 PHE A N 1
ATOM 698 C CA . PHE A 1 86 ? 22.150 -5.846 2.159 1.00 57.69 86 PHE A CA 1
ATOM 699 C C . PHE A 1 86 ? 23.422 -5.240 2.800 1.00 57.69 86 PHE A C 1
ATOM 701 O O . PHE A 1 86 ? 23.904 -5.717 3.825 1.00 57.69 86 PHE A O 1
ATOM 708 N N . LEU A 1 87 ? 23.953 -4.154 2.228 1.00 56.44 87 LEU A N 1
ATOM 709 C CA . LEU A 1 87 ? 25.052 -3.361 2.781 1.00 56.44 87 LEU A CA 1
ATOM 710 C C . LEU A 1 87 ? 24.592 -2.217 3.732 1.00 56.44 87 LEU A C 1
ATOM 712 O O . LEU A 1 87 ? 25.443 -1.466 4.205 1.00 56.44 87 LEU A O 1
ATOM 716 N N . GLY A 1 88 ? 23.288 -2.072 4.037 1.00 51.97 88 GLY A N 1
ATOM 717 C CA . GLY A 1 88 ? 22.666 -1.004 4.851 1.00 51.97 88 GLY A CA 1
ATOM 718 C C . GLY A 1 88 ? 21.291 -1.372 5.473 1.00 51.97 88 GLY A C 1
ATOM 719 O O . GLY A 1 88 ? 20.833 -2.500 5.365 1.00 51.97 88 GLY A O 1
ATOM 720 N N . GLN A 1 89 ? 20.641 -0.455 6.212 1.00 53.00 89 GLN A N 1
ATOM 721 C CA . GLN A 1 89 ? 19.399 -0.741 6.966 1.00 53.00 89 GLN A CA 1
ATOM 722 C C . GLN A 1 89 ? 18.153 -0.890 6.065 1.00 53.00 89 GLN A C 1
ATOM 724 O O . GLN A 1 89 ? 17.764 0.033 5.359 1.00 53.00 89 GLN A O 1
ATOM 729 N N . ASP A 1 90 ? 17.495 -2.043 6.192 1.00 55.31 90 ASP A N 1
ATOM 730 C CA . ASP A 1 90 ? 16.310 -2.558 5.475 1.00 55.31 90 ASP A CA 1
ATOM 731 C C . ASP A 1 90 ? 14.972 -1.822 5.748 1.00 55.31 90 ASP A C 1
ATOM 733 O O . ASP A 1 90 ? 13.897 -2.421 5.659 1.00 55.31 90 ASP A O 1
ATOM 737 N N . VAL A 1 91 ? 15.013 -0.566 6.211 1.00 58.19 91 VAL A N 1
ATOM 738 C CA . VAL A 1 91 ? 13.844 0.128 6.779 1.00 58.19 91 VAL A CA 1
ATOM 739 C C . VAL A 1 91 ? 13.879 1.620 6.484 1.00 58.19 91 VAL A C 1
ATOM 741 O O . VAL A 1 91 ? 14.815 2.312 6.881 1.00 58.19 91 VAL A O 1
ATOM 744 N N . SER A 1 92 ? 12.811 2.128 5.869 1.00 58.47 92 SER A N 1
ATOM 745 C CA . SER A 1 92 ? 12.540 3.564 5.786 1.00 58.47 92 SER A CA 1
ATOM 746 C C . SER A 1 92 ? 11.289 3.893 6.595 1.00 58.47 92 SER A C 1
ATOM 748 O O . SER A 1 92 ? 10.253 3.244 6.432 1.00 58.47 92 SER A O 1
ATOM 750 N N . LEU A 1 93 ? 11.413 4.875 7.489 1.00 51.84 93 LEU A N 1
ATOM 751 C CA . LEU A 1 93 ? 10.297 5.435 8.239 1.00 51.84 93 LEU A CA 1
ATOM 752 C C . LEU A 1 93 ? 9.810 6.676 7.493 1.00 51.84 93 LEU A C 1
ATOM 754 O O . LEU A 1 93 ? 10.562 7.637 7.330 1.00 51.84 93 LEU A O 1
ATOM 758 N N . VAL A 1 94 ? 8.567 6.634 7.034 1.00 63.66 94 VAL A N 1
ATOM 759 C CA . VAL A 1 94 ? 7.903 7.748 6.361 1.00 63.66 94 VAL A CA 1
ATOM 760 C C . VAL A 1 94 ? 6.856 8.296 7.320 1.00 63.66 94 VAL A C 1
ATOM 762 O O . VAL A 1 94 ? 5.986 7.559 7.779 1.00 63.66 94 VAL A O 1
ATOM 765 N N . ALA A 1 95 ? 6.959 9.578 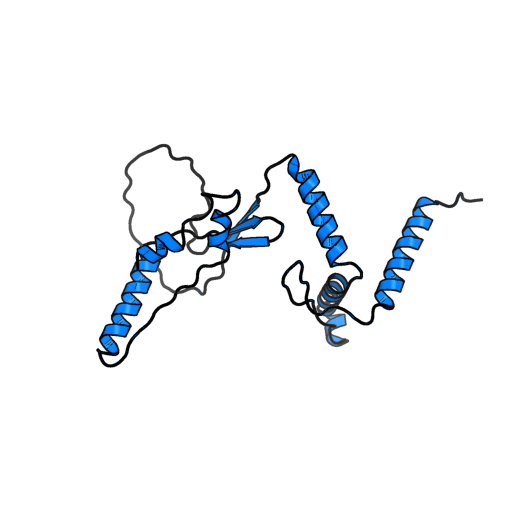7.653 1.00 51.66 95 ALA A N 1
ATOM 766 C CA . ALA A 1 95 ? 5.901 10.294 8.352 1.00 51.66 95 ALA A CA 1
ATOM 767 C C . ALA A 1 95 ? 4.976 10.914 7.303 1.00 51.66 95 ALA A C 1
ATOM 769 O O . ALA A 1 95 ? 5.447 11.535 6.347 1.00 51.66 95 ALA A O 1
ATOM 770 N N . SER A 1 96 ? 3.674 10.719 7.455 1.00 52.28 96 SER A N 1
ATOM 771 C CA . SER A 1 96 ? 2.661 11.348 6.612 1.00 52.28 96 SER A CA 1
ATOM 772 C C . SER A 1 96 ? 1.628 11.993 7.524 1.00 52.28 96 SER A C 1
ATOM 774 O O . SER A 1 96 ? 1.208 11.381 8.502 1.00 52.28 96 SER A O 1
ATOM 776 N N . GLU A 1 97 ? 1.252 13.236 7.241 1.00 47.22 97 GLU A N 1
ATOM 777 C CA . GLU A 1 97 ? 0.069 13.839 7.853 1.00 47.22 97 GLU A CA 1
ATOM 778 C C . GLU A 1 97 ? -1.151 13.133 7.243 1.00 47.22 97 GLU A C 1
ATOM 780 O O . GLU A 1 97 ? -1.417 13.249 6.049 1.00 47.22 97 GLU A O 1
ATOM 785 N N . ASP A 1 98 ? -1.828 12.309 8.037 1.00 43.81 98 ASP A N 1
ATOM 786 C CA . ASP A 1 98 ? -3.109 11.707 7.696 1.00 43.81 98 ASP A CA 1
ATOM 787 C C . ASP A 1 98 ? -4.171 12.822 7.670 1.00 43.81 98 ASP A C 1
ATOM 789 O O . ASP A 1 98 ? -4.441 13.473 8.681 1.00 43.81 98 ASP A O 1
ATOM 793 N N . ASP A 1 99 ? -4.834 13.021 6.530 1.00 37.41 99 ASP A N 1
ATOM 794 C CA . ASP A 1 99 ? -6.045 13.846 6.430 1.00 37.41 99 ASP A CA 1
ATOM 795 C C . ASP A 1 99 ? -7.227 13.117 7.105 1.00 37.41 99 ASP A C 1
ATOM 797 O O . ASP A 1 99 ? -8.131 12.582 6.456 1.00 37.41 99 ASP A O 1
ATOM 801 N N . LEU A 1 100 ? -7.224 13.048 8.438 1.00 35.62 100 LEU A N 1
ATOM 802 C CA . LEU A 1 100 ? -8.417 12.687 9.202 1.00 35.62 100 LEU A CA 1
ATOM 803 C C . LEU A 1 100 ? -9.416 13.858 9.143 1.00 35.62 100 LEU A C 1
ATOM 805 O O . LEU A 1 100 ? -9.008 15.014 9.262 1.00 35.62 100 LEU A O 1
ATOM 809 N N . PRO A 1 101 ? -10.729 13.604 8.971 1.00 28.73 101 PRO A N 1
ATOM 810 C CA . PRO A 1 101 ? -11.723 14.670 8.925 1.00 28.73 101 PRO A CA 1
ATOM 811 C C . PRO A 1 101 ? -11.738 15.449 10.247 1.00 28.73 101 PRO A C 1
ATOM 813 O O . PRO A 1 101 ? -12.087 14.898 11.291 1.00 28.73 101 PRO A O 1
ATOM 816 N N . ASP A 1 102 ? -11.379 16.732 10.164 1.00 26.81 102 ASP A N 1
ATOM 817 C CA . ASP A 1 102 ? -11.343 17.707 11.257 1.00 26.81 102 ASP A CA 1
ATOM 818 C C . ASP A 1 102 ? -12.634 17.659 12.092 1.00 26.81 102 ASP A C 1
ATOM 820 O O . ASP A 1 102 ? -13.710 18.084 11.655 1.00 26.81 102 ASP A O 1
ATOM 824 N N . GLN A 1 103 ? -12.532 17.156 13.324 1.00 30.28 103 GLN A N 1
ATOM 825 C CA . GLN A 1 103 ? -13.558 17.335 14.342 1.00 30.28 103 GLN A CA 1
ATOM 826 C C . GLN A 1 103 ? -13.009 18.162 15.506 1.00 30.28 103 GLN A C 1
ATOM 828 O O . GLN A 1 103 ? -12.275 17.670 16.353 1.00 30.28 103 GLN A O 1
ATOM 833 N N . ASN A 1 104 ? -13.528 19.392 15.560 1.00 28.28 104 ASN A N 1
ATOM 834 C CA . ASN A 1 104 ? -13.646 20.307 16.696 1.00 28.28 104 ASN A CA 1
ATOM 835 C C . ASN A 1 104 ? -12.457 21.190 17.107 1.00 28.28 104 ASN A C 1
ATOM 837 O O . ASN A 1 104 ? -11.444 20.751 17.626 1.00 28.28 104 ASN A O 1
ATOM 841 N N . GLY A 1 105 ? -12.738 22.500 17.072 1.00 28.20 105 GLY A N 1
ATOM 842 C CA . GLY A 1 105 ? -13.129 23.189 18.307 1.00 28.20 105 GLY A CA 1
ATOM 843 C C . GLY A 1 105 ? -12.022 23.351 19.343 1.00 28.20 105 GLY A C 1
ATOM 844 O O . GLY A 1 105 ? -11.859 22.524 20.229 1.00 28.20 105 GLY A O 1
ATOM 845 N N . LYS A 1 106 ? -11.328 24.487 19.246 1.00 27.66 106 LYS A N 1
ATOM 846 C CA . LYS A 1 106 ? -10.392 25.017 20.241 1.00 27.66 106 LYS A CA 1
ATOM 847 C C . LYS A 1 106 ? -11.014 25.083 21.637 1.00 27.66 106 LYS A C 1
ATOM 849 O O . LYS A 1 106 ? -12.054 25.715 21.778 1.00 27.66 106 LYS A O 1
ATOM 854 N N . GLU A 1 107 ? -10.278 24.616 22.641 1.00 27.31 107 GLU A N 1
ATOM 855 C CA . GLU A 1 107 ? -10.152 25.277 23.944 1.00 27.31 107 GLU A CA 1
ATOM 856 C C . GLU A 1 107 ? -8.820 24.878 24.608 1.00 27.31 107 GLU A C 1
ATOM 858 O O . GLU A 1 107 ? -8.334 23.759 24.459 1.00 27.31 107 GLU A O 1
ATOM 863 N N . THR A 1 108 ? -8.198 25.870 25.241 1.00 24.77 108 THR A N 1
ATOM 864 C CA . THR A 1 108 ? -6.801 25.955 25.698 1.00 24.77 108 THR A CA 1
ATOM 865 C C . THR A 1 108 ? -6.708 25.769 27.220 1.00 24.77 108 THR A C 1
ATOM 867 O O . THR A 1 108 ? -7.689 26.027 27.906 1.00 24.77 108 THR A O 1
ATOM 870 N N . GLU A 1 109 ? -5.493 25.462 27.705 1.00 26.97 109 GLU A N 1
ATOM 871 C CA . GLU A 1 109 ? -4.936 25.528 29.084 1.00 26.97 109 GLU A CA 1
ATOM 872 C C . GLU A 1 109 ? -4.611 24.141 29.675 1.00 26.97 109 GLU A C 1
ATOM 874 O O . GLU A 1 109 ? -5.407 23.219 29.595 1.00 26.97 109 GLU A O 1
ATOM 879 N N . GLY A 1 110 ? -3.460 23.881 30.300 1.00 24.25 110 GLY A N 1
ATOM 880 C CA . GLY A 1 110 ? -2.368 24.745 30.733 1.00 24.25 110 GLY A CA 1
ATOM 881 C C . GLY A 1 110 ? -1.201 23.907 31.282 1.00 24.25 110 GLY A C 1
ATOM 882 O O . GLY A 1 110 ? -1.348 22.754 31.683 1.00 24.25 110 GLY A O 1
ATOM 883 N N . GLU A 1 111 ? -0.032 24.526 31.255 1.00 30.61 111 GLU A N 1
ATOM 884 C CA . GLU A 1 111 ? 1.319 23.995 31.437 1.00 30.61 111 GLU A CA 1
ATOM 885 C C . GLU A 1 111 ? 1.650 23.628 32.903 1.00 30.61 111 GLU A C 1
ATOM 887 O O . GLU A 1 111 ? 1.393 24.406 33.827 1.00 30.61 111 GLU A O 1
ATOM 892 N N . ARG A 1 112 ? 2.270 22.458 33.131 1.00 25.34 112 ARG A N 1
ATOM 893 C CA . ARG A 1 112 ? 3.050 22.148 34.348 1.00 25.34 112 ARG A CA 1
ATOM 894 C C . ARG A 1 112 ? 4.260 21.278 34.012 1.00 25.34 112 ARG A C 1
ATOM 896 O O . ARG A 1 112 ? 4.117 20.098 33.709 1.00 25.34 112 ARG A O 1
ATOM 903 N N . GLU A 1 113 ? 5.445 21.860 34.152 1.00 33.69 113 GLU A N 1
ATOM 904 C CA . GLU A 1 113 ? 6.741 21.181 34.062 1.00 33.69 113 GLU A CA 1
ATOM 905 C C . GLU A 1 113 ? 7.139 20.471 35.372 1.00 33.69 113 GLU A C 1
ATOM 907 O O . GLU A 1 113 ? 6.926 21.005 36.466 1.00 33.69 113 GLU A O 1
ATOM 912 N N . LYS A 1 114 ? 7.818 19.316 35.251 1.00 30.25 114 LYS A N 1
ATOM 913 C CA . LYS A 1 114 ? 8.865 18.811 36.169 1.00 30.25 114 LYS A CA 1
ATOM 914 C C . LYS A 1 114 ? 9.839 17.853 35.429 1.00 30.25 114 LYS A C 1
ATOM 916 O O . LYS A 1 114 ? 9.470 17.353 34.374 1.00 30.25 114 LYS A O 1
ATOM 921 N N . PRO A 1 115 ? 11.077 17.645 35.940 1.00 31.77 115 PRO A N 1
ATOM 922 C CA . PRO A 1 115 ? 12.307 17.598 35.132 1.00 31.77 115 PRO A CA 1
ATOM 923 C C . PRO A 1 115 ? 13.008 16.208 35.132 1.00 31.77 115 PRO A C 1
ATOM 925 O O . PRO A 1 115 ? 12.433 15.247 35.633 1.00 31.77 115 PRO A O 1
ATOM 928 N N . PRO A 1 116 ? 14.241 16.086 34.596 1.00 34.28 116 PRO A N 1
ATOM 929 C CA . PRO A 1 116 ? 14.577 15.390 33.358 1.00 34.28 116 PRO A CA 1
ATOM 930 C C . PRO A 1 116 ? 15.049 13.942 33.580 1.00 34.28 116 PRO A C 1
ATOM 932 O O . PRO A 1 116 ? 15.985 13.690 34.339 1.00 34.28 116 PRO A O 1
ATOM 935 N N . GLU A 1 117 ? 14.477 13.006 32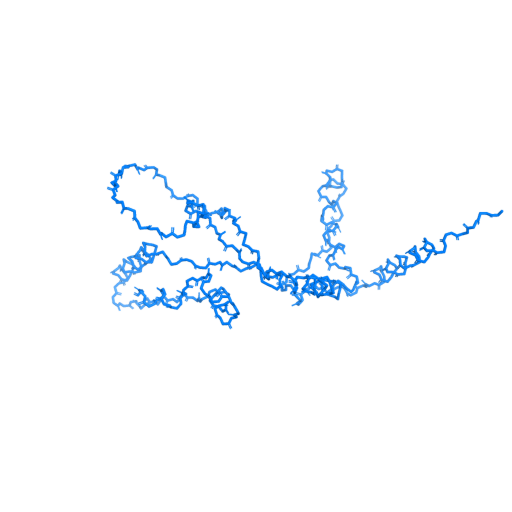.832 1.00 32.38 117 GLU A N 1
ATOM 936 C CA . GLU A 1 117 ? 15.033 11.665 32.652 1.00 32.38 117 GLU A CA 1
ATOM 937 C C . GLU A 1 117 ? 15.531 11.586 31.203 1.00 32.38 117 GLU A C 1
ATOM 939 O O . GLU A 1 117 ? 14.796 11.914 30.269 1.00 32.38 117 GLU A O 1
ATOM 944 N N . GLU A 1 118 ? 16.819 11.286 31.012 1.00 38.00 118 GLU A N 1
ATOM 945 C CA . GLU A 1 118 ? 17.443 11.173 29.689 1.00 38.00 118 GLU A CA 1
ATOM 946 C C . GLU A 1 118 ? 16.906 9.934 28.958 1.00 38.00 118 GLU A C 1
ATOM 948 O O . GLU A 1 118 ? 17.536 8.879 28.920 1.00 38.00 118 GLU A O 1
ATOM 953 N N . GLU A 1 119 ? 15.733 10.075 28.348 1.00 32.34 119 GLU A N 1
ATOM 954 C CA . GLU A 1 119 ? 15.272 9.198 27.281 1.00 32.34 119 GLU A CA 1
ATOM 955 C C . GLU A 1 119 ? 15.674 9.776 25.924 1.00 32.34 119 GLU A C 1
ATOM 957 O O . GLU A 1 119 ? 15.617 10.981 25.662 1.00 32.34 119 GLU A O 1
ATOM 962 N N . ILE A 1 120 ? 16.119 8.880 25.048 1.00 27.58 120 ILE A N 1
ATOM 963 C CA . ILE A 1 120 ? 16.498 9.155 23.666 1.00 27.58 120 ILE A CA 1
ATOM 964 C C . ILE A 1 120 ? 15.341 9.904 22.990 1.00 27.58 120 ILE A C 1
ATOM 966 O O . ILE A 1 120 ? 14.322 9.302 22.657 1.00 27.58 120 ILE A O 1
ATOM 970 N N . LYS A 1 121 ? 15.504 11.213 22.759 1.00 28.72 121 LYS A N 1
ATOM 971 C CA . LYS A 1 121 ? 14.548 12.012 21.986 1.00 28.72 121 LYS A CA 1
ATOM 972 C C . LYS A 1 121 ? 14.494 11.483 20.557 1.00 28.72 121 LYS A C 1
ATOM 974 O O . LYS A 1 121 ? 15.335 11.821 19.727 1.00 28.72 121 LYS A O 1
ATOM 979 N N . LYS A 1 122 ? 13.493 10.660 20.266 1.00 34.44 122 LYS A N 1
ATOM 980 C CA . LYS A 1 122 ? 12.980 10.502 18.911 1.00 34.44 122 LYS A CA 1
ATOM 981 C C . LYS A 1 122 ? 11.762 11.406 18.791 1.00 34.44 122 LYS A C 1
ATOM 983 O O . LYS A 1 122 ? 10.639 10.987 19.039 1.00 34.44 122 LYS A O 1
ATOM 988 N N . ASP A 1 123 ? 12.047 12.669 18.500 1.00 34.28 123 ASP A N 1
ATOM 989 C CA . ASP A 1 123 ? 11.051 13.642 18.071 1.00 34.28 123 ASP A CA 1
ATOM 990 C C . ASP A 1 123 ? 10.505 13.176 16.718 1.00 34.28 123 ASP A C 1
ATOM 992 O O . ASP A 1 123 ? 11.184 13.236 15.690 1.00 34.28 123 ASP A O 1
ATOM 996 N N . PHE A 1 124 ? 9.314 12.597 16.761 1.00 45.44 124 PHE A N 1
ATOM 997 C CA . PHE A 1 124 ? 8.533 12.261 15.591 1.00 45.44 124 PHE A CA 1
ATOM 998 C C . PHE A 1 124 ? 7.242 13.072 15.698 1.00 45.44 124 PHE A C 1
ATOM 1000 O O . PHE A 1 124 ? 6.246 12.561 16.200 1.00 45.44 124 PHE A O 1
ATOM 1007 N N . GLY A 1 125 ? 7.313 14.349 15.310 1.00 40.31 125 GLY A N 1
ATOM 1008 C CA . GLY A 1 125 ? 6.188 15.236 14.990 1.00 40.31 125 GLY A CA 1
ATOM 1009 C C . GLY A 1 125 ? 4.915 15.036 15.819 1.00 40.31 125 GLY A C 1
ATOM 1010 O O . GLY A 1 125 ? 4.066 14.222 15.463 1.00 40.31 125 GLY A O 1
ATOM 1011 N N . ASP A 1 126 ? 4.754 15.834 16.874 1.00 40.91 126 ASP A N 1
ATOM 1012 C CA . ASP A 1 126 ? 3.590 15.856 17.775 1.00 40.91 126 ASP A CA 1
ATOM 1013 C C . ASP A 1 126 ? 2.319 16.462 17.127 1.00 40.91 126 ASP A C 1
ATOM 1015 O O . ASP A 1 126 ? 1.685 17.370 17.666 1.00 40.91 126 ASP A O 1
ATOM 1019 N N . GLY A 1 127 ? 1.932 15.985 15.943 1.00 46.22 127 GLY A N 1
ATOM 1020 C CA . GLY A 1 127 ? 0.626 16.257 15.349 1.00 46.22 127 GLY A CA 1
ATOM 1021 C C . GLY A 1 127 ? -0.333 15.092 15.631 1.00 46.22 127 GLY A C 1
ATOM 1022 O O . GLY A 1 127 ? 0.037 13.950 15.361 1.00 46.22 127 GLY A O 1
ATOM 1023 N N . PRO A 1 128 ? -1.573 15.323 16.109 1.00 48.31 128 PRO A N 1
ATOM 1024 C CA . PRO A 1 128 ? -2.559 14.254 16.350 1.00 48.31 128 PRO A CA 1
ATOM 1025 C C . PRO A 1 128 ? -2.921 13.445 15.090 1.00 48.31 128 PRO A C 1
ATOM 1027 O O . PRO A 1 128 ? -3.506 12.372 15.198 1.00 48.31 128 PRO A O 1
ATOM 1030 N N . ASN A 1 129 ? -2.529 13.944 13.917 1.00 54.06 129 ASN A N 1
ATOM 1031 C CA . ASN A 1 129 ? -2.814 13.382 12.608 1.00 54.06 129 ASN A CA 1
ATOM 1032 C C . ASN A 1 129 ? -1.572 12.808 11.906 1.00 54.06 129 ASN A C 1
ATOM 1034 O O . ASN A 1 129 ? -1.620 12.594 10.708 1.00 54.06 129 ASN A O 1
ATOM 1038 N N . VAL A 1 130 ? -0.435 12.579 12.570 1.00 56.59 130 VAL A N 1
ATOM 1039 C CA . VAL A 1 130 ? 0.732 12.001 11.872 1.00 56.59 130 VAL A CA 1
ATOM 1040 C C . VAL A 1 130 ? 0.701 10.473 11.948 1.00 56.59 130 VAL A C 1
ATOM 1042 O O . VAL A 1 130 ? 0.940 9.879 13.001 1.00 56.59 130 VAL A O 1
ATOM 1045 N N . GLY A 1 131 ? 0.435 9.834 10.809 1.00 62.75 131 GLY A N 1
ATOM 1046 C CA . GLY A 1 131 ? 0.562 8.395 10.615 1.00 62.75 131 GLY A CA 1
ATOM 1047 C C . GLY A 1 131 ? 2.001 8.022 10.259 1.00 62.75 131 GLY A C 1
ATOM 1048 O O . GLY A 1 131 ? 2.589 8.556 9.315 1.00 62.75 131 GLY A O 1
ATOM 1049 N N . TYR A 1 132 ? 2.587 7.080 11.000 1.00 69.25 132 TYR A N 1
ATOM 1050 C CA . TYR A 1 132 ? 3.907 6.540 10.676 1.00 69.25 132 TYR A CA 1
ATOM 1051 C C . TYR A 1 132 ? 3.779 5.311 9.797 1.00 69.25 132 TYR A C 1
ATOM 1053 O O . TYR A 1 132 ? 3.103 4.349 10.157 1.00 69.25 132 TYR A O 1
ATOM 1061 N N . TRP A 1 133 ? 4.488 5.318 8.678 1.00 75.81 133 TRP A N 1
ATOM 1062 C CA . TRP A 1 133 ? 4.527 4.215 7.735 1.00 75.81 133 TRP A CA 1
ATOM 1063 C C . TRP A 1 133 ? 5.929 3.622 7.694 1.00 75.81 133 TRP A C 1
ATOM 1065 O O . TRP A 1 133 ? 6.930 4.321 7.528 1.00 75.81 133 TRP A O 1
ATOM 1075 N N . LEU A 1 134 ? 5.997 2.305 7.844 1.00 74.62 134 LEU A N 1
ATOM 1076 C CA . LEU A 1 134 ? 7.203 1.521 7.667 1.00 74.62 134 LEU A CA 1
ATOM 1077 C C . LEU A 1 134 ? 7.175 0.886 6.285 1.00 74.62 134 LEU A C 1
ATOM 1079 O O . LEU A 1 134 ? 6.271 0.104 5.993 1.00 74.62 134 LEU A O 1
ATOM 1083 N N . VAL A 1 135 ? 8.164 1.188 5.447 1.00 74.12 135 VAL A N 1
ATOM 1084 C CA . VAL A 1 135 ? 8.307 0.500 4.159 1.00 74.12 135 VAL A CA 1
ATOM 1085 C C . VAL A 1 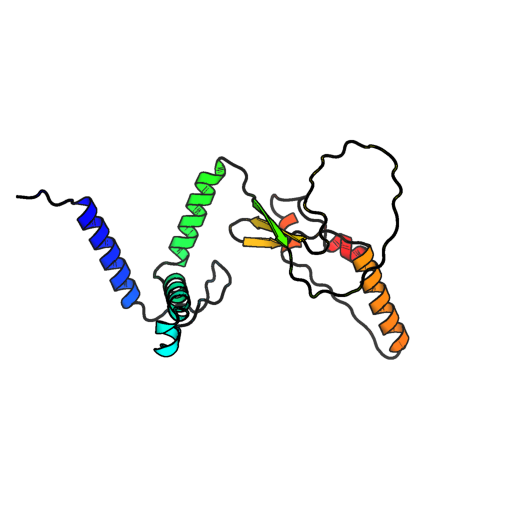135 ? 9.171 -0.743 4.357 1.00 74.12 135 VAL A C 1
ATOM 1087 O O . VAL A 1 135 ? 10.359 -0.632 4.662 1.00 74.12 135 VAL A O 1
ATOM 1090 N N . VAL A 1 136 ? 8.567 -1.920 4.192 1.00 70.12 136 VAL A N 1
ATOM 1091 C CA . VAL A 1 136 ? 9.195 -3.241 4.343 1.00 70.12 136 VAL A CA 1
ATOM 1092 C C . VAL A 1 136 ? 8.925 -4.054 3.084 1.00 70.12 136 VAL A C 1
ATOM 1094 O O . VAL A 1 136 ? 7.774 -4.217 2.698 1.00 70.12 136 VAL A O 1
ATOM 1097 N N . ASP A 1 137 ? 9.970 -4.577 2.438 1.00 67.88 137 ASP A N 1
ATOM 1098 C CA . ASP A 1 137 ? 9.857 -5.410 1.225 1.00 67.88 137 ASP A CA 1
ATOM 1099 C C . ASP A 1 137 ? 9.070 -4.736 0.066 1.00 67.88 137 ASP A C 1
ATOM 1101 O O . ASP A 1 137 ? 8.494 -5.401 -0.796 1.00 67.88 137 ASP A O 1
ATOM 1105 N N . GLY A 1 138 ? 9.049 -3.396 0.031 1.00 66.38 138 GLY A N 1
ATOM 1106 C CA . GLY A 1 138 ? 8.286 -2.605 -0.944 1.00 66.38 138 GLY A CA 1
ATOM 1107 C C . GLY A 1 138 ? 6.809 -2.391 -0.590 1.00 66.38 138 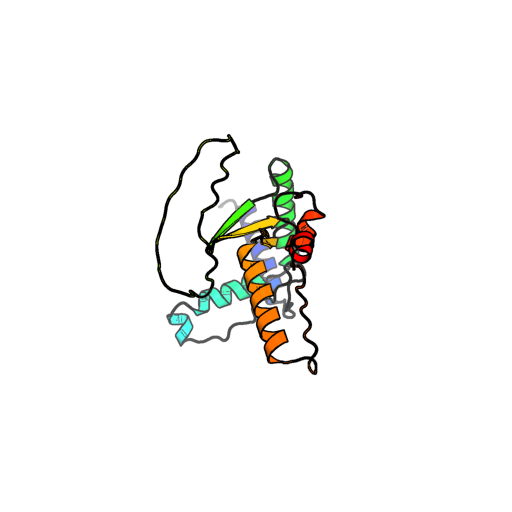GLY A C 1
ATOM 1108 O O . GLY A 1 138 ? 6.087 -1.789 -1.381 1.00 66.38 138 GLY A O 1
ATOM 1109 N N . GLU A 1 139 ? 6.362 -2.841 0.583 1.00 71.88 139 GLU A N 1
ATOM 1110 C CA . GLU A 1 139 ? 5.025 -2.593 1.123 1.00 71.88 139 GLU A CA 1
ATOM 1111 C C . GLU A 1 139 ? 5.089 -1.541 2.234 1.00 71.88 139 GLU A C 1
ATOM 1113 O O . GLU A 1 139 ? 5.936 -1.614 3.124 1.00 71.88 139 GLU A O 1
ATOM 1118 N N . ALA A 1 140 ? 4.184 -0.562 2.195 1.00 76.31 140 ALA A N 1
ATOM 1119 C CA . ALA A 1 140 ? 4.016 0.396 3.279 1.00 76.31 140 ALA A CA 1
ATOM 1120 C C . ALA A 1 140 ? 3.050 -0.175 4.319 1.00 76.31 140 ALA A C 1
ATOM 1122 O O . ALA A 1 140 ? 1.924 -0.559 3.999 1.00 76.31 140 ALA A O 1
ATOM 1123 N N . VAL A 1 141 ? 3.484 -0.209 5.572 1.00 78.12 141 VAL A N 1
ATOM 1124 C CA . VAL A 1 141 ? 2.682 -0.704 6.685 1.00 78.12 141 VAL A CA 1
ATOM 1125 C C . VAL A 1 141 ? 2.604 0.361 7.763 1.00 78.12 141 VAL A C 1
ATOM 1127 O O . VAL A 1 141 ? 3.629 0.861 8.222 1.00 78.12 141 VAL A O 1
ATOM 1130 N N . GLN A 1 142 ? 1.385 0.702 8.174 1.00 78.50 142 GLN A N 1
ATOM 1131 C CA . GLN A 1 142 ? 1.169 1.682 9.231 1.00 78.50 142 GLN A CA 1
ATOM 1132 C C . GLN A 1 142 ? 1.644 1.115 10.570 1.00 78.50 142 GLN A C 1
ATOM 1134 O O . GLN A 1 142 ? 1.289 -0.006 10.950 1.00 78.50 142 GLN A O 1
ATOM 1139 N N . LEU A 1 143 ? 2.441 1.896 11.288 1.00 77.19 143 LEU A N 1
ATOM 1140 C CA . LEU A 1 143 ? 2.831 1.598 12.654 1.00 77.19 143 LEU A CA 1
ATOM 1141 C C . LEU A 1 143 ? 1.665 1.937 13.576 1.00 77.19 143 LEU A C 1
ATOM 1143 O O . LEU A 1 143 ? 1.138 3.049 13.559 1.00 77.19 143 LEU A O 1
ATOM 1147 N N . PHE A 1 144 ? 1.270 0.966 14.391 1.00 79.88 144 PHE A N 1
ATOM 1148 C CA . PHE A 1 144 ? 0.265 1.173 15.416 1.00 79.88 144 PHE A CA 1
ATOM 1149 C C . PHE A 1 144 ? 0.931 1.727 16.674 1.00 79.88 144 PHE A C 1
ATOM 1151 O O . PHE A 1 144 ? 1.927 1.178 17.155 1.00 79.88 144 PHE A O 1
ATOM 1158 N N . LYS A 1 145 ? 0.350 2.794 17.218 1.00 77.69 145 LYS A N 1
ATOM 1159 C CA . LYS A 1 145 ? 0.716 3.356 18.514 1.00 77.69 145 LYS A CA 1
ATOM 1160 C C . LYS A 1 145 ? -0.506 3.318 19.413 1.00 77.69 145 LYS A C 1
ATOM 1162 O O . LYS A 1 145 ? -1.566 3.822 19.041 1.00 77.69 145 LYS A O 1
ATOM 1167 N N . PHE A 1 146 ? -0.365 2.712 20.584 1.00 80.00 146 PHE A N 1
ATOM 1168 C CA . PHE A 1 146 ? -1.468 2.631 21.523 1.00 80.00 146 PHE A CA 1
ATOM 1169 C C . PHE A 1 146 ? -1.809 4.027 22.056 1.00 80.00 146 PHE A C 1
ATOM 1171 O O . PHE A 1 146 ? -0.950 4.746 22.567 1.00 80.00 146 PHE A O 1
ATOM 1178 N N . ASN A 1 147 ? -3.085 4.399 21.955 1.00 82.25 147 ASN A N 1
ATOM 1179 C CA . ASN A 1 147 ? -3.619 5.629 22.525 1.00 82.25 147 ASN A CA 1
ATOM 1180 C C . ASN A 1 147 ? -4.737 5.278 23.511 1.00 82.25 147 ASN A C 1
ATOM 1182 O O . ASN A 1 147 ? -5.850 4.917 23.119 1.00 82.25 147 ASN A O 1
ATOM 1186 N N . LYS A 1 148 ? -4.427 5.402 24.802 1.00 82.12 148 LYS A N 1
ATOM 1187 C CA . LYS A 1 148 ? -5.341 5.047 25.889 1.00 82.12 148 LYS A CA 1
ATOM 1188 C C . LYS A 1 148 ? -6.640 5.856 25.849 1.00 82.12 148 LYS A C 1
ATOM 1190 O O . LYS A 1 148 ? -7.713 5.283 25.995 1.00 82.12 148 LYS A O 1
ATOM 1195 N N . GLU A 1 149 ? -6.555 7.164 25.620 1.00 81.31 149 GLU A N 1
ATOM 1196 C CA . GLU A 1 149 ? -7.715 8.066 25.613 1.00 81.31 149 GLU A CA 1
ATOM 1197 C C . GLU A 1 149 ? -8.704 7.708 24.496 1.00 81.31 149 GLU A C 1
ATOM 1199 O O . GLU A 1 149 ? -9.915 7.675 24.716 1.00 81.31 149 GLU A O 1
ATOM 1204 N N . SER A 1 150 ? -8.190 7.352 23.315 1.00 81.00 150 SER A N 1
ATOM 1205 C CA . SER A 1 150 ? -9.003 6.909 22.175 1.00 81.00 150 SER A CA 1
ATOM 1206 C C . SER A 1 150 ? -9.743 5.603 22.478 1.00 81.00 150 SER A C 1
ATOM 1208 O O . SER A 1 150 ? -10.926 5.465 22.158 1.00 81.00 150 SER A O 1
ATOM 1210 N N . PHE A 1 151 ? -9.071 4.655 23.137 1.00 86.00 151 PHE A N 1
ATOM 1211 C CA . PHE A 1 151 ? -9.667 3.381 23.547 1.00 86.00 151 PHE A CA 1
ATOM 1212 C C . PHE A 1 151 ? -10.701 3.564 24.669 1.00 86.00 151 PHE A C 1
ATOM 1214 O O . PHE A 1 151 ? -11.790 2.991 24.602 1.00 86.00 151 PHE A O 1
ATOM 1221 N N . GLU A 1 152 ? -10.422 4.414 25.662 1.00 87.56 152 GLU A N 1
ATOM 1222 C CA . GLU A 1 152 ? -11.391 4.768 26.707 1.00 87.56 152 GLU A CA 1
ATOM 1223 C C . GLU A 1 152 ? -12.636 5.436 26.107 1.00 87.56 152 GLU A C 1
ATOM 1225 O O . GLU A 1 152 ? -13.764 5.077 26.458 1.00 87.56 152 GLU A O 1
ATOM 1230 N N . TYR A 1 153 ? -12.459 6.366 25.164 1.00 85.62 153 TYR A N 1
ATOM 1231 C CA . TYR A 1 153 ? -13.568 7.006 24.457 1.00 85.62 153 TYR A CA 1
ATOM 1232 C C . TYR A 1 153 ? -14.412 5.986 23.684 1.00 85.62 153 TYR A C 1
ATOM 1234 O O . TYR A 1 153 ? -15.641 5.974 23.802 1.00 85.62 153 TYR A O 1
ATOM 1242 N N . TYR A 1 154 ? -13.763 5.083 22.947 1.00 89.00 154 TYR A N 1
ATOM 1243 C CA . TYR A 1 154 ? -14.428 3.999 22.233 1.00 89.00 154 TYR A CA 1
ATOM 1244 C C . TYR A 1 154 ? -15.283 3.127 23.171 1.00 89.00 154 TYR A C 1
ATOM 1246 O O . TYR A 1 154 ? -16.479 2.931 22.924 1.00 89.00 154 TYR A O 1
ATOM 1254 N N . ALA A 1 155 ? -14.715 2.678 24.296 1.00 90.94 155 ALA A N 1
ATOM 1255 C CA . ALA A 1 155 ? -15.427 1.887 25.299 1.00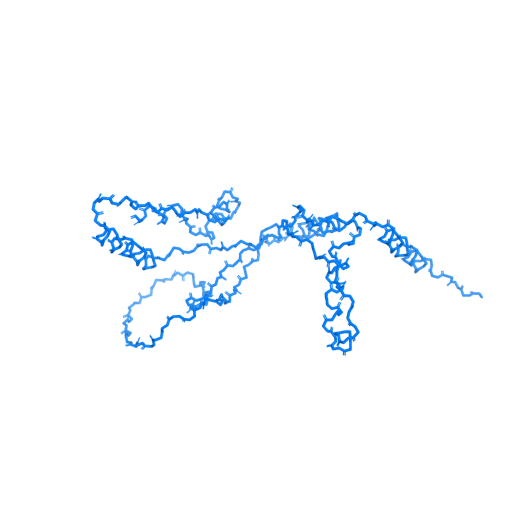 90.94 155 ALA A CA 1
ATOM 1256 C C . ALA A 1 155 ? -16.616 2.654 25.908 1.00 90.94 155 ALA A C 1
ATOM 1258 O O . ALA A 1 155 ? -17.712 2.109 26.067 1.00 90.94 155 ALA A O 1
ATOM 1259 N N . GLN A 1 156 ? -16.445 3.947 26.204 1.00 92.31 156 GLN A N 1
ATOM 1260 C CA . GLN A 1 156 ? -17.530 4.797 26.703 1.00 92.31 156 GLN A CA 1
ATOM 1261 C C . GLN A 1 156 ? -18.689 4.902 25.709 1.00 92.31 156 GLN A C 1
ATOM 1263 O O . GLN A 1 156 ? -19.854 4.876 26.116 1.00 92.31 156 GLN A O 1
ATOM 1268 N N . VAL A 1 157 ? -18.395 5.021 24.413 1.00 92.19 157 VAL A N 1
ATOM 1269 C CA . VAL A 1 157 ? -19.416 5.062 23.361 1.00 92.19 157 VAL A CA 1
ATOM 1270 C C . VAL A 1 157 ? -20.186 3.741 23.316 1.00 92.19 157 VAL A C 1
ATOM 1272 O O . VAL A 1 157 ? -21.418 3.768 23.375 1.00 92.19 157 VAL A O 1
ATOM 1275 N N . LEU A 1 158 ? -19.499 2.594 23.309 1.00 91.00 158 LEU A N 1
ATOM 1276 C CA . LEU A 1 158 ? -20.151 1.277 23.336 1.00 91.00 158 LEU A CA 1
ATOM 1277 C C . LEU A 1 158 ? -21.052 1.099 24.564 1.00 91.00 158 LEU A C 1
ATOM 1279 O O . LEU A 1 158 ? -22.198 0.663 24.437 1.00 91.00 158 LEU A O 1
ATOM 1283 N N . ASN A 1 159 ? -20.577 1.509 25.739 1.00 91.62 159 ASN A N 1
ATOM 1284 C CA . ASN A 1 159 ? -21.350 1.438 26.977 1.00 91.62 159 ASN A CA 1
ATOM 1285 C C . ASN A 1 159 ? -22.609 2.317 26.924 1.00 91.62 159 ASN A C 1
ATOM 1287 O O . ASN A 1 159 ? -23.683 1.879 27.341 1.00 91.62 159 ASN A O 1
ATOM 1291 N N . LYS A 1 160 ? -22.522 3.525 26.349 1.00 93.81 160 LYS A N 1
ATOM 1292 C CA . LYS A 1 160 ? -23.690 4.399 26.135 1.00 93.81 160 LYS A CA 1
ATOM 1293 C C . LYS A 1 160 ? -24.718 3.764 25.195 1.00 93.81 160 LYS A C 1
ATOM 1295 O O . LYS A 1 160 ? -25.918 3.879 25.450 1.00 93.81 160 LYS A O 1
ATOM 1300 N N . PHE A 1 161 ? -24.277 3.100 24.125 1.00 92.38 161 PHE A N 1
ATOM 1301 C CA . PHE A 1 161 ? -25.180 2.379 23.223 1.00 92.38 161 PHE A CA 1
ATOM 1302 C C . PHE A 1 161 ? -25.845 1.190 23.918 1.00 92.38 161 PHE A C 1
ATOM 1304 O O . PHE A 1 161 ? -27.066 1.066 23.853 1.00 92.38 161 PHE A O 1
ATOM 1311 N N . SER A 1 162 ? -25.072 0.377 24.641 1.00 91.69 162 SER A N 1
ATOM 1312 C CA . SER A 1 162 ? -25.580 -0.766 25.410 1.00 91.69 162 SER A CA 1
ATOM 1313 C C . SER A 1 162 ? -26.676 -0.351 26.402 1.00 91.69 162 SER A C 1
ATOM 1315 O O . SER A 1 162 ? -27.762 -0.928 26.419 1.00 91.69 162 SER A O 1
ATOM 1317 N N . GLN A 1 163 ? -26.458 0.737 27.149 1.00 92.44 163 GLN A N 1
ATOM 1318 C CA . GLN A 1 163 ? -27.448 1.266 28.095 1.00 92.44 163 GLN A CA 1
ATOM 1319 C C . GLN A 1 163 ? -28.748 1.723 27.422 1.00 92.44 163 GLN A C 1
ATOM 1321 O O . GLN A 1 163 ? -29.829 1.498 27.961 1.00 92.44 163 GLN A O 1
ATOM 1326 N N . LYS A 1 164 ? -28.657 2.373 26.256 1.00 93.94 164 LYS A N 1
ATOM 1327 C CA . LYS A 1 164 ? -29.835 2.873 25.532 1.00 93.94 164 LYS A CA 1
ATOM 1328 C C . LYS A 1 164 ? -30.644 1.766 24.864 1.00 93.94 164 LYS A C 1
ATOM 1330 O O . LYS A 1 164 ? -31.859 1.898 24.760 1.00 93.94 164 LYS A O 1
ATOM 1335 N N . LEU A 1 165 ? -29.977 0.723 24.377 1.00 93.00 165 LEU A N 1
ATOM 1336 C CA . LEU A 1 165 ? -30.622 -0.395 23.690 1.00 93.00 165 LEU A CA 1
ATOM 1337 C C . LEU A 1 165 ? -31.303 -1.370 24.665 1.00 93.00 165 LEU A C 1
ATOM 1339 O O . LEU A 1 165 ? -32.233 -2.069 24.269 1.00 93.00 165 LEU A O 1
ATOM 1343 N N . GLY A 1 166 ? -30.890 -1.374 25.937 1.00 88.19 166 GLY A N 1
ATOM 1344 C CA . GLY A 1 166 ? -31.460 -2.238 26.968 1.00 88.19 166 GLY A CA 1
ATOM 1345 C C . GLY A 1 166 ? -31.032 -3.703 26.828 1.00 88.19 166 GLY A C 1
ATOM 1346 O O . GLY A 1 166 ? -30.273 -4.074 25.938 1.00 88.19 166 GLY A O 1
ATOM 1347 N N . SER A 1 167 ? -31.514 -4.561 27.731 1.00 88.44 167 SER A N 1
ATOM 1348 C CA . SER A 1 167 ? -31.100 -5.973 27.816 1.00 88.44 167 SER A CA 1
ATOM 1349 C C . SER A 1 167 ? -31.610 -6.865 26.681 1.00 88.44 167 SER A C 1
ATOM 1351 O O . SER A 1 167 ? -31.118 -7.981 26.515 1.00 88.44 167 SER A O 1
ATOM 1353 N N . ASP A 1 168 ? -32.592 -6.394 25.914 1.00 92.94 168 ASP A N 1
ATOM 1354 C CA . ASP A 1 168 ? -33.234 -7.171 24.849 1.00 92.94 168 ASP A CA 1
ATOM 1355 C C . ASP A 1 168 ? -32.390 -7.219 23.565 1.00 92.94 168 ASP A C 1
ATOM 1357 O O . ASP A 1 168 ? -32.622 -8.057 22.692 1.00 92.94 168 ASP A O 1
ATOM 1361 N N . VAL A 1 169 ? -31.380 -6.349 23.454 1.00 91.69 169 VAL A N 1
ATOM 1362 C CA . VAL A 1 169 ? -30.495 -6.253 22.293 1.00 91.69 169 VAL A CA 1
ATOM 1363 C C . VAL A 1 169 ? -29.064 -6.566 22.714 1.00 91.69 169 VAL A C 1
ATOM 1365 O O . VAL A 1 169 ? -28.472 -5.883 23.545 1.00 91.69 169 VAL A O 1
ATOM 1368 N N . LYS A 1 170 ? -28.471 -7.596 22.104 1.00 90.94 170 LYS A N 1
ATOM 1369 C CA . LYS A 1 170 ? -27.059 -7.934 22.316 1.00 90.94 170 LYS A CA 1
ATOM 1370 C C . LYS A 1 170 ? -26.176 -7.093 21.401 1.00 90.94 170 LYS A C 1
ATOM 1372 O O . LYS A 1 170 ? -26.299 -7.177 20.181 1.00 90.94 170 LYS A O 1
ATOM 1377 N N . LEU A 1 171 ? -25.269 -6.324 21.995 1.00 89.44 171 LEU A N 1
ATOM 1378 C CA . LEU A 1 171 ? -24.240 -5.576 21.281 1.00 89.44 171 LEU A CA 1
ATOM 1379 C C . LEU A 1 171 ? -22.944 -6.393 21.233 1.00 89.44 171 LEU A C 1
ATOM 1381 O O . LEU A 1 171 ? -22.482 -6.882 22.261 1.00 89.44 171 LEU A O 1
ATOM 1385 N N . TYR A 1 172 ? -22.356 -6.510 20.045 1.00 90.62 172 TYR A N 1
ATOM 1386 C CA . TYR A 1 172 ? -21.050 -7.128 19.827 1.00 90.62 172 TYR A CA 1
ATOM 1387 C C . TYR A 1 172 ? -20.111 -6.094 19.207 1.00 90.62 172 TYR A C 1
ATOM 1389 O O . TYR A 1 172 ? -20.514 -5.363 18.302 1.00 90.62 172 TYR A O 1
ATOM 1397 N N . SER A 1 173 ? -18.866 -6.053 19.679 1.00 88.88 173 SER A N 1
ATOM 1398 C CA . SER A 1 173 ? -17.779 -5.298 19.060 1.00 88.88 173 SER A CA 1
ATOM 1399 C C . SER A 1 173 ? -16.678 -6.265 18.630 1.00 88.88 173 SER A C 1
ATOM 1401 O O . SER A 1 173 ? -16.330 -7.183 19.370 1.00 88.88 173 SER A O 1
ATOM 1403 N N . MET A 1 174 ? -16.166 -6.076 17.415 1.00 89.00 174 MET A N 1
ATOM 1404 C CA . MET A 1 174 ? -15.033 -6.814 16.874 1.00 89.00 174 MET A CA 1
ATOM 1405 C C . MET A 1 174 ? -14.102 -5.810 16.207 1.00 89.00 174 MET A C 1
ATOM 1407 O O . MET A 1 174 ? -14.479 -5.179 15.220 1.00 89.00 174 MET A O 1
ATOM 1411 N N . ILE A 1 175 ? -12.894 -5.680 16.747 1.00 85.56 175 ILE A N 1
ATOM 1412 C CA . ILE A 1 175 ? -11.830 -4.871 16.156 1.00 85.56 175 ILE A CA 1
ATOM 1413 C C . ILE A 1 175 ? -10.831 -5.849 15.531 1.00 85.56 175 ILE A C 1
ATOM 1415 O O . ILE A 1 175 ? -10.087 -6.503 16.263 1.00 85.56 175 ILE A O 1
ATOM 1419 N N . PRO A 1 176 ? -10.844 -6.034 14.200 1.00 84.56 176 PRO A N 1
ATOM 1420 C CA . PRO A 1 176 ? -9.850 -6.869 13.544 1.00 84.56 176 PRO A CA 1
ATOM 1421 C C . PRO A 1 176 ? -8.478 -6.172 13.562 1.00 84.56 176 PRO A C 1
ATOM 1423 O O . PRO A 1 176 ? -8.422 -4.952 13.389 1.00 84.56 176 PRO A O 1
ATOM 1426 N N . PRO A 1 177 ? -7.371 -6.917 13.733 1.00 83.00 177 PRO A N 1
ATOM 1427 C CA . PRO A 1 177 ? -6.036 -6.340 13.647 1.00 83.00 177 PRO A CA 1
ATOM 1428 C C . PRO A 1 177 ? -5.730 -5.882 12.217 1.00 83.00 177 PRO A C 1
ATOM 1430 O O . PRO A 1 177 ? -6.211 -6.467 11.241 1.00 83.00 177 PRO A O 1
ATOM 1433 N N . THR A 1 178 ? -4.878 -4.869 12.082 1.00 81.75 178 THR A N 1
ATOM 1434 C CA . THR A 1 178 ? -4.320 -4.465 10.784 1.00 81.75 178 THR A CA 1
ATOM 1435 C C . THR A 1 178 ? -3.079 -5.291 10.431 1.00 81.75 178 THR A C 1
ATOM 1437 O O . THR A 1 178 ? -2.497 -5.975 11.277 1.00 81.75 178 THR A O 1
ATOM 1440 N N . ASN A 1 179 ? -2.610 -5.183 9.182 1.00 76.00 179 ASN A N 1
ATOM 1441 C CA . ASN A 1 179 ? -1.380 -5.843 8.721 1.00 76.00 179 ASN A CA 1
ATOM 1442 C C . ASN A 1 179 ? -0.147 -5.503 9.587 1.00 76.00 179 ASN A C 1
ATOM 1444 O O . ASN A 1 179 ? 0.789 -6.301 9.657 1.00 76.00 179 ASN A O 1
ATOM 1448 N N . GLY A 1 180 ? -0.160 -4.356 10.280 1.00 73.88 180 GLY A N 1
ATOM 1449 C CA . GLY A 1 180 ? 0.906 -3.921 11.184 1.00 73.88 180 GLY A CA 1
ATOM 1450 C C . GLY A 1 180 ? 1.164 -4.869 12.356 1.00 73.88 180 GLY A C 1
ATOM 1451 O O . GLY A 1 180 ? 2.319 -5.049 12.737 1.00 73.88 180 GLY A O 1
ATOM 1452 N N . GLU A 1 181 ? 0.143 -5.558 12.875 1.00 77.25 181 GLU A N 1
ATOM 1453 C CA . GLU A 1 181 ? 0.316 -6.507 13.988 1.00 77.25 181 GLU A CA 1
ATOM 1454 C C . GLU A 1 181 ? 1.257 -7.664 13.604 1.00 77.25 181 GLU A C 1
ATOM 1456 O O . GLU A 1 181 ? 2.092 -8.108 14.394 1.00 77.25 181 GLU A O 1
ATOM 1461 N N . PHE A 1 182 ? 1.205 -8.100 12.343 1.00 75.31 182 PHE A N 1
ATOM 1462 C CA . PHE A 1 182 ? 2.027 -9.201 11.842 1.00 75.31 182 PHE A CA 1
ATOM 1463 C C . PHE A 1 182 ? 3.473 -8.788 11.531 1.00 75.31 182 PHE A C 1
ATOM 1465 O O . PHE A 1 182 ? 4.336 -9.660 11.403 1.00 75.31 182 PHE A O 1
ATOM 1472 N N . LEU A 1 183 ? 3.797 -7.486 11.490 1.00 68.12 183 LEU A N 1
ATOM 1473 C CA . LEU A 1 183 ? 5.192 -7.033 11.398 1.00 68.12 183 LEU A CA 1
ATOM 1474 C C . LEU A 1 183 ? 6.014 -7.436 12.621 1.00 68.12 183 LEU A C 1
ATOM 1476 O O . LEU A 1 183 ? 7.219 -7.664 12.497 1.00 68.12 183 LEU A O 1
ATOM 1480 N N . LYS A 1 184 ? 5.373 -7.579 13.786 1.00 59.34 184 LYS A N 1
ATOM 1481 C CA . LYS A 1 184 ? 6.027 -8.060 15.010 1.00 59.34 184 LYS A CA 1
ATOM 1482 C C . LYS A 1 184 ? 6.581 -9.475 14.879 1.00 59.34 184 LYS A C 1
ATOM 1484 O O . LYS A 1 184 ? 7.517 -9.822 15.597 1.00 59.34 184 LYS A O 1
ATOM 1489 N N . LEU A 1 185 ? 6.006 -10.282 13.983 1.00 57.62 185 LEU A N 1
ATOM 1490 C CA . LEU A 1 185 ? 6.465 -11.640 13.680 1.00 57.62 185 LEU A CA 1
ATOM 1491 C C . LEU A 1 185 ? 7.682 -11.649 12.738 1.00 57.62 185 LEU A C 1
ATOM 1493 O O . LEU A 1 185 ? 8.333 -12.682 12.590 1.00 57.62 185 LEU A O 1
ATOM 1497 N N . LYS A 1 186 ? 8.007 -10.510 12.113 1.00 59.66 186 LYS A N 1
ATOM 1498 C CA . LYS A 1 186 ? 9.222 -10.299 11.314 1.00 59.66 186 LYS A CA 1
ATOM 1499 C C . LYS A 1 186 ? 10.344 -9.695 12.186 1.00 59.66 186 LYS A C 1
ATOM 1501 O O . LYS A 1 186 ? 10.171 -9.411 13.368 1.00 59.66 186 LYS A O 1
ATOM 1506 N N . LYS A 1 187 ? 11.518 -9.453 11.590 1.00 61.19 187 LYS A N 1
ATOM 1507 C CA . LYS A 1 187 ? 12.738 -8.879 12.211 1.00 61.19 187 LYS A CA 1
ATOM 1508 C C . LYS A 1 187 ? 12.599 -7.457 12.815 1.00 61.19 187 LYS A C 1
ATOM 1510 O O . LYS A 1 187 ? 13.604 -6.873 13.202 1.00 61.19 187 LYS A O 1
ATOM 1515 N N . TYR A 1 188 ? 11.386 -6.904 12.915 1.00 65.06 188 TYR A N 1
ATOM 1516 C CA . TYR A 1 188 ? 11.091 -5.497 13.245 1.00 65.06 188 TYR A CA 1
ATOM 1517 C C . TYR A 1 188 ? 10.361 -5.316 14.588 1.00 65.06 188 TYR A C 1
ATOM 1519 O O . TYR A 1 188 ? 9.628 -4.348 14.806 1.00 65.06 188 TYR A O 1
ATOM 1527 N N . LYS A 1 189 ? 10.550 -6.267 15.508 1.00 63.84 189 LYS A N 1
ATOM 1528 C CA . LYS A 1 189 ? 9.988 -6.225 16.862 1.00 63.84 189 LYS A CA 1
ATOM 1529 C C . LYS A 1 189 ? 10.376 -4.916 17.574 1.00 63.84 189 LYS A C 1
ATOM 1531 O O . LYS A 1 189 ? 11.556 -4.593 17.660 1.00 63.84 189 LYS A O 1
ATOM 1536 N N . GLY A 1 190 ? 9.383 -4.193 18.101 1.00 67.75 190 GLY A N 1
ATOM 1537 C CA . GLY A 1 190 ? 9.569 -2.944 18.857 1.00 67.75 190 GLY A CA 1
ATOM 1538 C C . GLY A 1 190 ? 9.389 -1.641 18.065 1.00 67.75 190 GLY A C 1
ATOM 1539 O O . GLY A 1 190 ? 9.515 -0.576 18.654 1.00 67.75 190 GLY A O 1
ATOM 1540 N N . MET A 1 191 ? 9.090 -1.699 16.760 1.00 69.44 191 MET A N 1
ATOM 1541 C CA . MET A 1 191 ? 8.757 -0.500 15.964 1.00 69.44 191 MET A CA 1
ATOM 1542 C C . MET A 1 191 ? 7.268 -0.122 16.010 1.00 69.44 191 MET A C 1
ATOM 1544 O O . MET A 1 191 ? 6.914 0.997 15.668 1.00 69.44 191 MET A O 1
ATOM 1548 N N . THR A 1 192 ? 6.406 -1.054 16.416 1.00 72.06 192 THR A N 1
ATOM 1549 C CA . THR A 1 192 ? 4.953 -0.881 16.547 1.00 72.06 192 THR A CA 1
ATOM 1550 C C . THR A 1 192 ? 4.500 -1.453 17.886 1.00 72.06 192 THR A C 1
ATOM 1552 O O . THR A 1 192 ? 5.016 -2.492 18.324 1.00 72.06 192 THR A O 1
ATOM 1555 N N . ASP A 1 193 ? 3.508 -0.816 18.504 1.00 77.69 193 ASP A N 1
ATOM 1556 C CA . ASP A 1 193 ? 2.832 -1.340 19.689 1.00 77.69 193 ASP A CA 1
ATOM 1557 C C . ASP A 1 193 ? 1.958 -2.544 19.327 1.00 77.69 193 ASP A C 1
ATOM 1559 O O . ASP A 1 193 ? 1.729 -2.845 18.153 1.00 77.69 193 ASP A O 1
ATOM 1563 N N . SER A 1 194 ? 1.518 -3.289 20.345 1.00 81.00 194 SER A N 1
ATOM 1564 C CA . SER A 1 194 ? 0.636 -4.453 20.169 1.00 81.00 194 SER A CA 1
ATOM 1565 C C . SER A 1 194 ? -0.787 -4.006 19.991 1.00 81.00 194 SER A C 1
ATOM 1567 O O . SER A 1 194 ? -1.336 -3.377 20.890 1.00 81.00 194 SER A O 1
ATOM 1569 N N . GLN A 1 195 ? -1.399 -4.391 18.881 1.00 83.38 195 GLN A N 1
ATOM 1570 C CA . GLN A 1 195 ? -2.840 -4.281 18.744 1.00 83.38 195 GLN A CA 1
ATOM 1571 C C . GLN A 1 195 ? -3.526 -5.297 19.653 1.00 83.38 195 GLN A C 1
ATOM 1573 O O . GLN A 1 195 ? -4.505 -4.943 20.290 1.00 83.38 195 GLN A O 1
ATOM 1578 N N . ASN A 1 196 ? -2.983 -6.512 19.803 1.00 83.38 196 ASN A N 1
ATOM 1579 C CA . ASN A 1 196 ? -3.556 -7.501 20.723 1.00 83.38 196 ASN A CA 1
ATOM 1580 C C . ASN A 1 196 ? -3.535 -7.008 22.180 1.00 83.38 196 ASN A C 1
ATOM 1582 O O . ASN A 1 196 ? -4.585 -6.932 22.806 1.00 83.38 196 ASN A O 1
ATOM 1586 N N . ASP A 1 197 ? -2.377 -6.577 22.685 1.00 83.69 197 ASP A N 1
ATOM 1587 C CA . ASP A 1 197 ? -2.267 -6.074 24.064 1.00 83.69 197 ASP A CA 1
ATOM 1588 C C . ASP A 1 197 ? -3.091 -4.783 24.264 1.00 83.69 197 ASP A C 1
ATOM 1590 O O . ASP A 1 197 ? -3.588 -4.527 25.356 1.00 83.69 197 ASP A O 1
ATOM 1594 N N . ALA A 1 198 ? -3.259 -3.963 23.217 1.00 85.19 198 ALA A N 1
ATOM 1595 C CA . ALA A 1 198 ? -4.144 -2.800 23.262 1.00 85.19 198 ALA A CA 1
ATOM 1596 C C . ALA A 1 198 ? -5.626 -3.193 23.328 1.00 85.19 198 ALA A C 1
ATOM 1598 O O . ALA A 1 198 ? -6.410 -2.503 23.971 1.00 85.19 198 ALA A O 1
ATOM 1599 N N . LEU A 1 199 ? -6.028 -4.286 22.677 1.00 85.75 199 LEU A N 1
ATOM 1600 C CA . LEU A 1 199 ? -7.397 -4.796 22.746 1.00 85.75 199 LEU A CA 1
ATOM 1601 C C . LEU A 1 199 ? -7.723 -5.406 24.110 1.00 85.75 199 LEU A C 1
ATOM 1603 O O . LEU A 1 199 ? -8.864 -5.282 24.538 1.00 85.75 199 LEU A O 1
ATOM 1607 N N . ASP A 1 200 ? -6.741 -5.967 24.821 1.00 84.88 200 ASP A N 1
ATOM 1608 C CA . ASP A 1 200 ? -6.918 -6.437 26.206 1.00 84.88 200 ASP A CA 1
ATOM 1609 C C . ASP A 1 200 ? -7.280 -5.300 27.189 1.00 84.88 200 ASP A C 1
ATOM 1611 O O . ASP A 1 200 ? -7.702 -5.559 28.317 1.00 84.88 200 ASP A O 1
ATOM 1615 N N . PHE A 1 201 ? -7.114 -4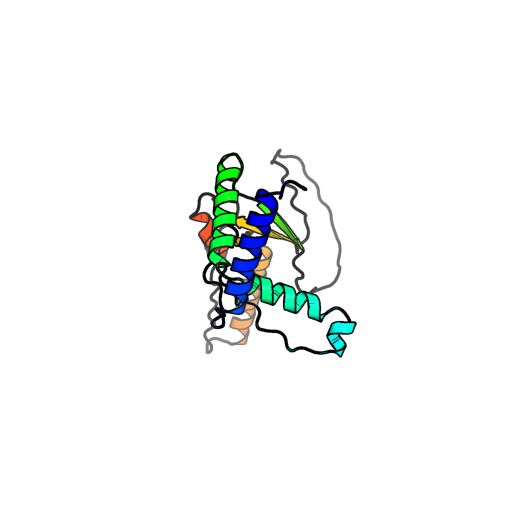.035 26.786 1.00 83.19 201 PHE A N 1
ATOM 1616 C CA . PHE A 1 201 ? -7.529 -2.868 27.567 1.00 83.19 201 PHE A CA 1
ATOM 1617 C C . PHE A 1 201 ? -9.039 -2.552 27.457 1.00 83.19 201 PHE A C 1
ATOM 1619 O O . PHE A 1 201 ? -9.548 -1.800 28.292 1.00 83.19 201 PHE A O 1
ATOM 1626 N N . LEU A 1 202 ? -9.750 -3.085 26.452 1.00 79.19 202 LEU A N 1
ATOM 1627 C CA . LEU A 1 202 ? -11.193 -2.864 26.233 1.00 79.19 202 LEU A CA 1
ATOM 1628 C C . LEU A 1 202 ? -12.070 -3.844 27.019 1.00 79.19 202 LEU A C 1
ATOM 1630 O O . LEU A 1 202 ? -13.124 -3.381 27.518 1.00 79.19 202 LEU A O 1
#

Radius of gyration: 26.11 Å; chains: 1; bounding box: 66×38×80 Å

Sequence (202 aa):
MKKLRIDSIAFIVILTVLGVANLLNFNKPEVSKLENRALKQKPQFSFSEFIKGNNAEDYEDYFSDTFILRDNMVQLSRDVQHSLQFLGQDVSLVASEDDLPDQNGKETEGEREKPPEEEIKKDFGDGPNVGYWLVVDGEAVQLFKFNKESFEYYAQVLNKFSQKLGSDVKLYSMIPPTNGEFLKLKKYKGMTDSQNDALDFL